Protein AF-A0A914VCF8-F1 (afdb_monomer)

Radius of gyration: 22.9 Å; Cα contacts (8 Å, |Δi|>4): 94; chains: 1; bounding box: 58×42×64 Å

Organism: NCBI:txid2011161

InterPro domains:
  IPR024862 Transient receptor potential cation channel subfamily V [PTHR10582] (2-176)

Solvent-accessible surface area (backbone atoms only — not comparable to full-atom values): 9846 Å² total; per-residue (Å²): 114,66,70,60,54,53,52,53,53,48,51,51,31,52,50,52,52,50,54,50,54,49,49,36,68,75,69,32,64,72,60,46,53,53,51,36,70,76,34,56,66,65,42,50,52,52,52,34,33,52,48,54,56,47,33,53,52,32,55,76,66,72,37,65,72,64,25,54,55,44,50,53,53,36,53,54,48,48,54,61,50,53,53,60,60,44,43,78,40,89,82,48,16,66,56,45,56,49,53,49,48,47,48,66,63,48,48,48,55,52,49,54,54,49,51,54,51,44,54,57,50,16,55,54,52,44,57,52,49,67,66,61,74,76,93,52,97,82,68,51,55,91,78,76,51,55,98,50,84,46,73,67,56,25,37,54,51,47,50,43,41,74,71,71,53,46,65,70,58,52,53,62,62,70,77,107

pLDDT: mean 84.3, std 9.74, range [53.97, 95.31]

Foldseek 3Di:
DVVVVLVVLLVVLVVVVVVVVVVCVVVDPVVSVVVCVVCVLVVLVNVLSVLSVVLVVCVVVVNVVVSVVSVVVSVVSVVLNVLVVLLPDPVCNVVSVVVVCCCPPPVVVVVVVVLVVLLVVLVVVLVVQVPDDDPDPPDDCVPPPTLDDDSVSSSVLSVCVVVVVCVVVVVSVVVD

Mean predicted aligned error: 8.61 Å

Structure (mmCIF, N/CA/C/O backbone):
data_AF-A0A914VCF8-F1
#
_entry.id   AF-A0A914VCF8-F1
#
loop_
_atom_site.group_PDB
_atom_site.id
_atom_site.type_symbol
_atom_site.label_atom_id
_atom_site.label_alt_id
_atom_site.label_comp_id
_atom_site.label_asym_id
_atom_site.label_entity_id
_atom_site.label_seq_id
_atom_site.pdbx_PDB_ins_code
_atom_site.Cartn_x
_atom_site.Cartn_y
_atom_site.Cartn_z
_atom_site.occupancy
_atom_site.B_iso_or_equiv
_atom_site.auth_seq_id
_atom_site.auth_comp_id
_atom_site.auth_asym_id
_atom_site.auth_atom_id
_atom_site.pdbx_PDB_model_num
ATOM 1 N N . MET A 1 1 ? -10.966 -28.518 5.181 1.00 76.31 1 MET A N 1
ATOM 2 C CA . MET A 1 1 ? -10.633 -27.580 6.281 1.00 76.31 1 MET A CA 1
ATOM 3 C C . MET A 1 1 ? -10.326 -26.173 5.765 1.00 76.31 1 MET A C 1
ATOM 5 O O . MET A 1 1 ? -10.927 -25.227 6.249 1.00 76.31 1 MET A O 1
ATOM 9 N N . GLN A 1 2 ? -9.482 -26.024 4.739 1.00 81.50 2 GLN A N 1
ATOM 10 C CA . GLN A 1 2 ? -9.091 -24.720 4.179 1.00 81.50 2 GLN A CA 1
ATOM 11 C C . GLN A 1 2 ? -10.266 -23.882 3.631 1.00 81.50 2 GLN A C 1
ATOM 13 O O . GLN A 1 2 ? -10.389 -22.710 3.971 1.00 81.50 2 GLN A O 1
ATOM 18 N N . ALA A 1 3 ? -11.202 -24.484 2.886 1.00 84.62 3 ALA A N 1
ATOM 19 C CA . ALA A 1 3 ? -12.387 -23.778 2.371 1.00 84.62 3 ALA A CA 1
ATOM 20 C C . ALA A 1 3 ? -13.259 -23.147 3.478 1.00 84.62 3 ALA A C 1
ATOM 22 O O . ALA A 1 3 ? -13.784 -22.050 3.311 1.00 84.62 3 ALA A O 1
ATOM 23 N N . PHE A 1 4 ? -13.365 -23.811 4.633 1.00 91.69 4 PHE A N 1
ATOM 24 C CA . PHE A 1 4 ? -14.093 -23.281 5.786 1.00 91.69 4 PHE A CA 1
ATOM 25 C C . PHE A 1 4 ? -13.415 -22.027 6.353 1.00 91.69 4 PHE A C 1
ATOM 27 O O . PHE A 1 4 ? -14.090 -21.044 6.638 1.00 91.69 4 PHE A O 1
ATOM 34 N N . MET A 1 5 ? -12.080 -22.028 6.454 1.00 90.44 5 MET A N 1
ATOM 35 C CA . MET A 1 5 ? -11.313 -20.869 6.924 1.00 90.44 5 MET A CA 1
ATOM 36 C C . MET A 1 5 ? -11.478 -19.665 5.989 1.00 90.44 5 MET A C 1
ATOM 38 O O . MET A 1 5 ? -11.740 -18.563 6.465 1.00 90.44 5 MET A O 1
ATOM 42 N N . HIS A 1 6 ? -11.408 -19.877 4.670 1.00 88.12 6 HIS A N 1
ATOM 43 C CA . HIS A 1 6 ? -11.644 -18.811 3.691 1.00 88.12 6 HIS A CA 1
ATOM 44 C C . HIS A 1 6 ? -13.049 -18.215 3.816 1.00 88.12 6 HIS A C 1
ATOM 46 O O . HIS A 1 6 ? -13.193 -16.995 3.828 1.00 88.12 6 HIS A O 1
ATOM 52 N N . LEU A 1 7 ? -14.078 -19.054 3.972 1.00 90.88 7 LEU A N 1
ATOM 53 C CA . LEU A 1 7 ? -15.457 -18.590 4.136 1.00 90.88 7 LEU A CA 1
ATOM 54 C C . LEU A 1 7 ? -15.637 -17.766 5.420 1.00 90.88 7 LEU A C 1
ATOM 56 O O . LEU A 1 7 ? -16.326 -16.749 5.412 1.00 90.88 7 LEU A O 1
ATOM 60 N N . LEU A 1 8 ? -14.983 -18.172 6.511 1.00 93.50 8 LEU A N 1
ATOM 61 C CA . LEU A 1 8 ? -15.028 -17.472 7.796 1.00 93.50 8 LEU A CA 1
ATOM 62 C C . LEU A 1 8 ? -14.353 -16.093 7.703 1.00 93.50 8 LEU A C 1
ATOM 64 O O . LEU A 1 8 ? -14.919 -15.095 8.151 1.00 93.50 8 LEU A O 1
ATOM 68 N N . VAL A 1 9 ? -13.184 -16.016 7.056 1.00 92.44 9 VAL A N 1
ATOM 69 C CA . VAL A 1 9 ? -12.470 -14.751 6.804 1.00 92.44 9 VAL A CA 1
ATOM 70 C C . VAL A 1 9 ? -13.279 -13.833 5.885 1.00 92.44 9 VAL A C 1
ATOM 72 O O . VAL A 1 9 ? -13.413 -12.643 6.175 1.00 92.44 9 VAL A O 1
ATOM 75 N N . LEU A 1 10 ? -13.877 -14.378 4.822 1.00 93.31 10 LEU A N 1
ATOM 76 C CA . LEU A 1 10 ? -14.739 -13.633 3.905 1.00 93.31 10 LEU A CA 1
ATOM 77 C C . LEU A 1 10 ? -15.967 -13.059 4.622 1.00 93.31 10 LEU A C 1
ATOM 79 O O . LEU A 1 10 ? -16.264 -11.875 4.480 1.00 93.31 10 LEU A O 1
ATOM 83 N N . LEU A 1 11 ? -16.666 -13.878 5.414 1.00 94.69 11 LEU A N 1
ATOM 84 C CA . LEU A 1 11 ? -17.826 -13.445 6.195 1.00 94.69 11 LEU A CA 1
ATOM 85 C C . LEU A 1 11 ? -17.454 -12.342 7.186 1.00 94.69 11 LEU A C 1
ATOM 87 O O . LEU A 1 11 ? -18.174 -11.351 7.291 1.00 94.69 11 LEU A O 1
ATOM 91 N N . GLY A 1 12 ? -16.316 -12.476 7.872 1.00 93.19 12 GLY A N 1
ATOM 92 C CA . GLY A 1 12 ? -15.802 -11.442 8.768 1.00 93.19 12 GLY A CA 1
ATOM 93 C C . GLY A 1 12 ? -15.500 -10.129 8.038 1.00 93.19 12 GLY A C 1
ATOM 94 O O . GLY A 1 12 ? -15.917 -9.060 8.489 1.00 93.19 12 GLY A O 1
ATOM 95 N N . ALA A 1 13 ? -14.833 -10.201 6.882 1.00 94.19 13 ALA A N 1
ATOM 96 C CA . ALA A 1 13 ? -14.516 -9.032 6.065 1.00 94.19 13 ALA A CA 1
ATOM 97 C C . ALA A 1 13 ? -15.780 -8.344 5.521 1.00 94.19 13 ALA A C 1
ATOM 99 O O . ALA A 1 13 ? -15.915 -7.126 5.640 1.00 94.19 13 ALA A O 1
ATOM 100 N N . LEU A 1 14 ? -16.735 -9.112 4.987 1.00 94.81 14 LEU A N 1
ATOM 101 C CA . LEU A 1 14 ? -18.021 -8.596 4.512 1.00 94.81 14 LEU A CA 1
ATOM 102 C C . LEU A 1 14 ? -18.837 -7.979 5.650 1.00 94.81 14 LEU A C 1
ATOM 104 O O . LEU A 1 14 ? -19.370 -6.884 5.490 1.00 94.81 14 LEU A O 1
ATOM 108 N N . GLY A 1 15 ? -18.893 -8.633 6.812 1.00 95.31 15 GLY A N 1
ATOM 109 C CA . GLY A 1 15 ? -19.574 -8.111 7.996 1.00 95.31 15 GLY A CA 1
ATOM 110 C C . GLY A 1 15 ? -19.017 -6.755 8.429 1.00 95.31 15 GLY A C 1
ATOM 111 O O . GLY A 1 15 ? -19.782 -5.813 8.643 1.00 95.31 15 GLY A O 1
ATOM 112 N N . TYR A 1 16 ? -17.689 -6.618 8.472 1.00 94.00 16 TYR A N 1
ATOM 113 C CA . TYR A 1 16 ? -17.042 -5.347 8.801 1.00 94.00 16 TYR A CA 1
ATOM 114 C C . TYR A 1 16 ? -17.297 -4.262 7.740 1.00 94.00 16 TYR A C 1
ATOM 116 O O . TYR A 1 16 ? -17.598 -3.117 8.081 1.00 94.00 16 TYR A O 1
ATOM 124 N N . LEU A 1 17 ? -17.237 -4.605 6.447 1.00 93.88 17 LEU A N 1
ATOM 125 C CA . LEU A 1 17 ? -17.539 -3.665 5.360 1.00 93.88 17 LEU A CA 1
ATOM 126 C C . LEU A 1 17 ? -18.999 -3.199 5.381 1.00 93.88 17 LEU A C 1
ATOM 128 O O . LEU A 1 17 ? -19.271 -2.026 5.113 1.00 93.88 17 LEU A O 1
ATOM 132 N N . LEU A 1 18 ? -19.936 -4.082 5.728 1.00 94.25 18 LEU A N 1
ATOM 133 C CA . LEU A 1 18 ? -21.344 -3.731 5.891 1.00 94.25 18 LEU A CA 1
ATOM 134 C C . LEU A 1 18 ? -21.542 -2.783 7.072 1.00 94.25 18 LEU A C 1
ATOM 136 O O . LEU A 1 18 ? -22.126 -1.717 6.880 1.00 94.25 18 LEU A O 1
ATOM 140 N N . GLN A 1 19 ? -21.007 -3.116 8.254 1.00 93.12 19 GLN A N 1
ATOM 141 C CA . GLN A 1 19 ? -21.036 -2.233 9.430 1.00 93.12 19 GLN A CA 1
ATOM 142 C C . GLN A 1 19 ? -20.513 -0.842 9.079 1.00 93.12 19 GLN A C 1
ATOM 144 O O . GLN A 1 19 ? -21.158 0.171 9.339 1.00 93.12 19 GLN A O 1
ATOM 149 N N . MET A 1 20 ? -19.382 -0.799 8.384 1.00 89.81 20 MET A N 1
ATOM 150 C CA . MET A 1 20 ? -18.782 0.453 7.979 1.00 89.81 20 MET A CA 1
ATOM 151 C C . MET A 1 20 ? -19.606 1.212 6.924 1.00 89.81 20 MET A C 1
ATOM 153 O O . MET A 1 20 ? -19.684 2.439 6.960 1.00 89.81 20 MET A O 1
ATOM 157 N N . SER A 1 21 ? -20.255 0.508 6.000 1.00 89.81 21 SER A N 1
ATOM 158 C CA . SER A 1 21 ? -21.166 1.123 5.031 1.00 89.81 21 SER A CA 1
ATOM 159 C C . SER A 1 21 ? -22.382 1.754 5.715 1.00 89.81 21 SER A C 1
ATOM 161 O O . SER A 1 21 ? -22.836 2.817 5.288 1.00 89.81 21 SER A O 1
ATOM 163 N N . PHE A 1 22 ? -22.890 1.142 6.789 1.00 92.12 22 PHE A N 1
ATOM 164 C CA . PHE A 1 22 ? -23.945 1.725 7.621 1.00 92.12 22 PHE A CA 1
ATOM 165 C C . PHE A 1 22 ? -23.452 2.946 8.403 1.00 92.12 22 PHE A C 1
ATOM 167 O O . PHE A 1 22 ? -24.114 3.982 8.368 1.00 92.12 22 PHE A O 1
ATOM 174 N N . ASP A 1 23 ? -22.265 2.880 9.010 1.00 88.88 23 ASP A N 1
ATOM 175 C CA . ASP A 1 23 ? -21.651 4.028 9.691 1.00 88.88 23 ASP A CA 1
ATOM 176 C C . ASP A 1 23 ? -21.494 5.229 8.748 1.00 88.88 23 ASP A C 1
ATOM 178 O O . ASP A 1 23 ? -21.820 6.360 9.109 1.00 88.88 23 ASP A O 1
ATOM 182 N N . ILE A 1 24 ? -21.046 4.998 7.508 1.00 91.31 24 ILE A N 1
ATOM 183 C CA . ILE A 1 24 ? -20.905 6.057 6.497 1.00 91.31 24 ILE A CA 1
ATOM 184 C C . ILE A 1 24 ? -22.262 6.686 6.156 1.00 91.31 24 ILE A C 1
ATOM 186 O O . ILE A 1 24 ? -22.338 7.904 5.968 1.00 91.31 24 ILE A O 1
ATOM 190 N N . LYS A 1 25 ? -23.324 5.875 6.060 1.00 90.62 25 LYS A N 1
ATOM 191 C CA . LYS A 1 25 ? -24.684 6.359 5.777 1.00 90.62 25 LYS A CA 1
ATOM 192 C C . LYS A 1 25 ? -25.241 7.195 6.930 1.00 90.62 25 LYS A C 1
ATOM 194 O O . LYS A 1 25 ? -25.837 8.232 6.663 1.00 90.62 25 LYS A O 1
ATOM 199 N N . ASN A 1 26 ? -25.005 6.786 8.177 1.00 90.94 26 ASN A N 1
ATOM 200 C CA . ASN A 1 26 ? -25.537 7.471 9.358 1.00 90.94 26 ASN A CA 1
ATOM 201 C C . ASN A 1 26 ? -24.761 8.746 9.725 1.00 90.94 26 ASN A C 1
ATOM 203 O O . ASN A 1 26 ? -25.364 9.739 10.116 1.00 90.94 26 ASN A O 1
ATOM 207 N N . VAL A 1 27 ? -23.430 8.733 9.609 1.00 90.31 27 VAL A N 1
ATOM 208 C CA . VAL A 1 27 ? -22.558 9.851 10.024 1.00 90.31 27 VAL A CA 1
ATOM 209 C C . VAL A 1 27 ? -22.339 10.869 8.895 1.00 90.31 27 VAL A C 1
ATOM 211 O O . VAL A 1 27 ? -22.088 12.048 9.142 1.00 90.31 27 VAL A O 1
ATOM 214 N N . GLY A 1 28 ? -22.429 10.425 7.640 1.00 87.88 28 GLY A N 1
ATOM 215 C CA . GLY A 1 28 ? -22.142 11.233 6.459 1.00 87.88 28 GLY A CA 1
ATOM 216 C C . GLY A 1 28 ? -20.683 11.128 5.994 1.00 87.88 28 GLY A C 1
ATOM 217 O O . GLY A 1 28 ? -19.730 11.097 6.778 1.00 87.88 28 GLY A O 1
ATOM 218 N N . LYS A 1 29 ? -20.494 11.107 4.666 1.00 84.62 29 LYS A N 1
ATOM 219 C CA . LYS A 1 29 ? -19.211 10.787 4.007 1.00 84.62 29 LYS A CA 1
ATOM 220 C C . LYS A 1 29 ? -18.051 11.698 4.425 1.00 84.62 29 LYS A C 1
ATOM 222 O O . LYS A 1 29 ? -16.955 11.211 4.683 1.00 84.62 29 LYS A O 1
ATOM 227 N N . ARG A 1 30 ? -18.272 13.015 4.507 1.00 84.75 30 ARG A N 1
ATOM 228 C CA . ARG A 1 30 ? -17.204 13.993 4.790 1.00 84.75 30 ARG A CA 1
ATOM 229 C C . ARG A 1 30 ? -16.643 13.839 6.204 1.00 84.75 30 ARG A C 1
ATOM 231 O O . ARG A 1 30 ? -15.429 13.834 6.387 1.00 84.75 30 ARG A O 1
ATOM 238 N N . LEU A 1 31 ? -17.527 13.677 7.186 1.00 83.75 31 LEU A N 1
ATOM 239 C CA . LEU A 1 31 ? -17.143 13.500 8.585 1.00 83.75 31 LEU A CA 1
ATOM 240 C C . LEU A 1 31 ? -16.465 12.139 8.795 1.00 83.75 31 LEU A C 1
ATOM 242 O O . LEU A 1 31 ? -15.485 12.035 9.531 1.00 83.75 31 LEU A O 1
ATOM 246 N N . TYR A 1 32 ? -16.930 11.120 8.068 1.00 84.19 32 TYR A N 1
ATOM 247 C CA . TYR A 1 32 ? -16.305 9.807 8.065 1.00 84.19 32 TYR A CA 1
ATOM 248 C C . TYR A 1 32 ? -14.858 9.844 7.545 1.00 84.19 32 TYR A C 1
ATOM 250 O O . TYR A 1 32 ? -13.956 9.333 8.206 1.00 84.19 32 TYR A O 1
ATOM 258 N N . PHE A 1 33 ? -14.605 10.489 6.400 1.00 84.06 33 PHE A N 1
ATOM 259 C CA . PHE A 1 33 ? -13.246 10.631 5.857 1.00 84.06 33 PHE A CA 1
A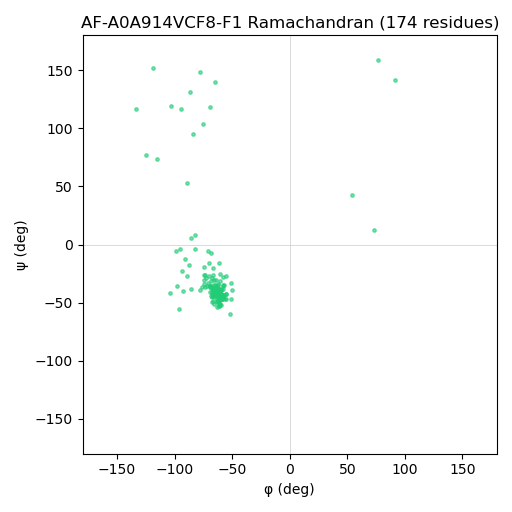TOM 260 C C . PHE A 1 33 ? -12.321 11.420 6.791 1.00 84.06 33 PHE A C 1
ATOM 262 O O . PHE A 1 33 ? -11.157 11.055 6.954 1.00 84.06 33 PHE A O 1
ATOM 269 N N . LEU A 1 34 ? -12.843 12.450 7.464 1.00 85.00 34 LEU A N 1
ATOM 270 C CA . LEU A 1 34 ? -12.081 13.194 8.466 1.00 85.00 34 LEU A CA 1
ATOM 271 C C . LEU A 1 34 ? -11.711 12.308 9.670 1.00 85.00 34 LEU A C 1
ATOM 273 O O . LEU A 1 34 ? -10.563 12.311 10.112 1.00 85.00 34 LEU A O 1
ATOM 277 N N . SER A 1 35 ? -12.652 11.490 10.153 1.00 83.56 35 SER A N 1
ATOM 278 C CA . SER A 1 35 ? -12.403 10.501 11.211 1.00 83.56 35 SER A CA 1
ATOM 279 C C . SER A 1 35 ? -11.369 9.451 10.783 1.00 83.56 35 SER A C 1
ATOM 281 O O . SER A 1 35 ? -10.482 9.090 11.558 1.00 83.56 35 SER A O 1
ATOM 283 N N . LEU A 1 36 ? -11.426 9.008 9.524 1.00 80.62 36 LEU A N 1
ATOM 284 C CA . LEU A 1 36 ? -10.486 8.043 8.960 1.00 80.62 36 LEU A CA 1
ATOM 285 C C . LEU A 1 36 ? -9.058 8.607 8.885 1.00 80.62 36 LEU A C 1
ATOM 287 O O . LEU A 1 36 ? -8.107 7.905 9.223 1.00 80.62 36 LEU A O 1
ATOM 291 N N . SER A 1 37 ? -8.915 9.888 8.527 1.00 78.31 37 SER A N 1
ATOM 292 C CA . SER A 1 37 ? -7.625 10.589 8.529 1.00 78.31 37 SER A CA 1
ATOM 293 C C . SER A 1 37 ? -7.045 10.759 9.938 1.00 78.31 37 SER A C 1
ATOM 295 O O . SER A 1 37 ? -5.826 10.778 10.097 1.00 78.31 37 SER A O 1
ATOM 297 N N . GLY A 1 38 ? -7.897 10.872 10.963 1.00 78.75 38 GLY A N 1
ATOM 298 C CA . GLY A 1 38 ? -7.475 10.954 12.365 1.00 78.75 38 GLY A CA 1
ATOM 299 C C . GLY A 1 38 ? -7.003 9.617 12.948 1.00 78.75 38 GLY A C 1
ATOM 300 O O . GLY A 1 38 ? -6.157 9.596 13.843 1.00 78.75 38 GLY A O 1
ATOM 301 N N . PHE A 1 39 ? -7.492 8.493 12.413 1.00 80.81 39 PHE A N 1
ATOM 302 C CA . PHE A 1 39 ? -7.132 7.143 12.853 1.00 80.81 39 PHE A CA 1
ATOM 303 C C . PHE A 1 39 ? -6.619 6.282 11.686 1.00 80.81 39 PHE A C 1
ATOM 305 O O . PHE A 1 39 ? -7.333 5.382 11.233 1.00 80.81 39 PHE A O 1
ATOM 312 N N . PRO A 1 40 ? -5.364 6.478 11.232 1.00 79.06 40 PRO A N 1
ATOM 313 C CA . PRO A 1 40 ? -4.833 5.736 10.084 1.00 79.06 40 PRO A CA 1
ATOM 314 C C . PRO A 1 40 ? -4.810 4.215 10.294 1.00 79.06 40 PRO A C 1
ATOM 316 O O . PRO A 1 40 ? -4.990 3.470 9.339 1.00 79.06 40 PRO A O 1
ATOM 319 N N . ALA A 1 41 ? -4.746 3.731 11.542 1.00 81.62 41 ALA A N 1
ATOM 320 C CA . ALA A 1 41 ? -5.035 2.337 11.849 1.00 81.62 41 ALA A CA 1
ATOM 321 C C . ALA A 1 41 ? -6.397 1.937 11.265 1.00 81.62 41 ALA A C 1
ATOM 323 O O . ALA A 1 41 ? -6.445 1.046 10.426 1.00 81.62 41 ALA A O 1
ATOM 324 N N . LYS A 1 42 ? -7.518 2.576 11.636 1.00 84.62 42 LYS A N 1
ATOM 325 C CA . LYS A 1 42 ? -8.862 2.241 11.107 1.00 84.62 42 LYS A CA 1
ATOM 326 C C . LYS A 1 42 ? -8.870 2.170 9.571 1.00 84.62 42 LYS A C 1
ATOM 328 O O . LYS A 1 42 ? -9.438 1.218 9.041 1.00 84.62 42 LYS A O 1
ATOM 333 N N . ALA A 1 43 ? -8.156 3.077 8.899 1.00 86.75 43 ALA A N 1
ATOM 334 C CA . ALA A 1 43 ? -7.965 3.063 7.448 1.00 86.75 43 ALA A CA 1
ATOM 335 C C . ALA A 1 43 ? -7.268 1.787 6.942 1.00 86.75 43 ALA A C 1
ATOM 337 O O . ALA A 1 43 ? -7.812 1.108 6.078 1.00 86.75 43 ALA A O 1
ATOM 338 N N . ILE A 1 44 ? -6.123 1.414 7.527 1.00 88.00 44 ILE A N 1
ATOM 339 C CA . ILE A 1 44 ? -5.329 0.238 7.125 1.00 88.00 44 ILE A CA 1
ATOM 340 C C . ILE A 1 44 ? -6.170 -1.047 7.143 1.00 88.00 44 ILE A C 1
ATOM 342 O O . ILE A 1 44 ? -6.109 -1.827 6.204 1.00 88.00 44 ILE A O 1
ATOM 346 N N . PHE A 1 45 ? -7.013 -1.250 8.161 1.00 88.81 45 PHE A N 1
ATOM 347 C CA . PHE A 1 45 ? -7.856 -2.458 8.220 1.00 88.81 45 PHE A CA 1
ATOM 348 C C . PHE A 1 45 ? -9.017 -2.442 7.254 1.00 88.81 45 PHE A C 1
ATOM 350 O O . PHE A 1 45 ? -9.368 -3.496 6.742 1.00 88.81 45 PHE A O 1
ATOM 357 N N . LEU A 1 46 ? -9.603 -1.273 6.980 1.00 90.44 46 LEU A N 1
ATOM 358 C CA . LEU A 1 46 ? -10.566 -1.206 5.890 1.00 90.44 46 LEU A CA 1
ATOM 359 C C . LEU A 1 46 ? -9.907 -1.657 4.590 1.00 90.44 46 LEU A C 1
ATOM 361 O O . LEU A 1 46 ? -10.490 -2.463 3.874 1.00 90.44 46 LEU A O 1
ATOM 365 N N . VAL A 1 47 ? -8.699 -1.163 4.308 1.00 90.81 47 VAL A N 1
ATOM 366 C CA . VAL A 1 47 ? -7.970 -1.545 3.097 1.00 90.81 47 VAL A CA 1
ATOM 367 C C . VAL A 1 47 ? -7.729 -3.056 3.091 1.00 90.81 47 VAL A C 1
ATOM 369 O O . VAL A 1 47 ? -8.006 -3.699 2.084 1.00 90.81 47 VAL A O 1
ATOM 372 N N . SER A 1 48 ? -7.345 -3.651 4.226 1.00 91.44 48 SER A N 1
ATOM 373 C CA . SER A 1 48 ? -7.232 -5.111 4.364 1.00 91.44 48 SER A CA 1
ATOM 374 C C . SER A 1 48 ? -8.541 -5.849 4.062 1.00 91.44 48 SER A C 1
ATOM 376 O O . SER A 1 48 ? -8.522 -6.831 3.330 1.00 91.44 48 SER A O 1
ATOM 378 N N . CYS A 1 49 ? -9.684 -5.391 4.582 1.00 92.00 49 CYS A N 1
ATOM 379 C CA . CYS A 1 49 ? -10.979 -6.030 4.322 1.00 92.00 49 CYS A CA 1
ATOM 380 C C . CYS A 1 49 ? -11.393 -5.929 2.847 1.00 92.00 49 CYS A C 1
ATOM 382 O O . CYS A 1 49 ? -11.943 -6.883 2.303 1.00 92.00 49 CYS A O 1
ATOM 384 N N . VAL A 1 50 ? -11.108 -4.801 2.187 1.00 93.12 50 VAL A N 1
ATOM 385 C CA . VAL A 1 50 ? -11.335 -4.642 0.742 1.00 93.12 50 VAL A CA 1
ATOM 386 C C . VAL A 1 50 ? -10.442 -5.598 -0.054 1.00 93.12 50 VAL A C 1
ATOM 388 O O . VAL A 1 50 ? -10.927 -6.243 -0.980 1.00 93.12 50 VAL A O 1
ATOM 391 N N . LEU A 1 51 ? -9.172 -5.752 0.337 1.00 92.62 51 LEU A N 1
ATOM 392 C CA . LEU A 1 51 ? -8.243 -6.689 -0.303 1.00 92.62 51 LEU A CA 1
ATOM 393 C C . LEU A 1 51 ? -8.688 -8.151 -0.174 1.00 92.62 51 LEU A C 1
ATOM 395 O O . LEU A 1 51 ? -8.517 -8.903 -1.121 1.00 92.62 51 LEU A O 1
ATOM 399 N N . VAL A 1 52 ? -9.313 -8.558 0.937 1.00 92.94 52 VAL A N 1
ATOM 400 C CA . VAL A 1 52 ? -9.877 -9.918 1.089 1.00 92.94 52 VAL A CA 1
ATOM 401 C C . VAL A 1 52 ? -11.010 -10.175 0.092 1.00 92.94 52 VAL A C 1
ATOM 403 O O . VAL A 1 52 ? -11.073 -11.236 -0.535 1.00 92.94 52 VAL A O 1
ATOM 406 N N . VAL A 1 53 ? -11.907 -9.201 -0.084 1.00 92.88 53 VAL A N 1
ATOM 407 C CA . VAL A 1 53 ? -12.976 -9.299 -1.089 1.00 92.88 53 VAL A CA 1
ATOM 408 C C . VAL A 1 53 ? -12.375 -9.341 -2.495 1.00 92.88 53 VAL A C 1
ATOM 410 O O . VAL A 1 53 ? -12.803 -10.145 -3.320 1.00 92.88 53 VAL A O 1
ATOM 413 N N . PHE A 1 54 ? -11.340 -8.537 -2.747 1.00 92.62 54 PHE A N 1
ATOM 414 C CA . PHE A 1 54 ? -10.621 -8.535 -4.018 1.00 92.62 54 PHE A CA 1
ATOM 415 C C . PHE A 1 54 ? -9.903 -9.864 -4.298 1.00 92.62 54 PHE A C 1
ATOM 417 O O . PHE A 1 54 ? -10.049 -10.400 -5.390 1.00 92.62 54 PHE A O 1
ATOM 424 N N . ALA A 1 55 ? -9.224 -10.458 -3.312 1.00 90.88 55 ALA A N 1
ATOM 425 C CA . ALA A 1 55 ? -8.602 -11.780 -3.430 1.00 90.88 55 ALA A CA 1
ATOM 426 C C . ALA A 1 55 ? -9.631 -12.858 -3.799 1.00 90.88 55 ALA A C 1
ATOM 428 O O . ALA A 1 55 ? -9.379 -13.724 -4.630 1.00 90.88 55 ALA A O 1
ATOM 429 N N . THR A 1 56 ? -10.839 -12.758 -3.243 1.00 89.50 56 THR A N 1
ATOM 430 C CA . THR A 1 56 ? -11.933 -13.673 -3.588 1.00 89.50 56 THR A CA 1
ATOM 431 C C . THR A 1 56 ? -12.418 -13.461 -5.023 1.00 89.50 56 THR A C 1
ATOM 433 O O . THR A 1 56 ? -12.708 -14.429 -5.720 1.00 89.50 56 THR A O 1
ATOM 436 N N . ALA A 1 57 ? -12.470 -12.214 -5.498 1.00 90.12 57 ALA A N 1
ATOM 437 C CA . ALA A 1 57 ? -12.785 -11.917 -6.894 1.00 90.12 57 ALA A CA 1
ATOM 438 C C . ALA A 1 57 ? -11.700 -12.439 -7.858 1.00 90.12 57 ALA A C 1
ATOM 440 O O . ALA A 1 57 ? -12.039 -12.987 -8.904 1.00 90.12 57 ALA A O 1
ATOM 441 N N . LEU A 1 58 ? -10.417 -12.342 -7.489 1.00 90.06 58 LEU A N 1
ATOM 442 C CA . LEU A 1 58 ? -9.301 -12.916 -8.256 1.00 90.06 58 LEU A CA 1
ATOM 443 C C . LEU A 1 58 ? -9.397 -14.440 -8.359 1.00 90.06 58 LEU A C 1
ATOM 445 O O . LEU A 1 58 ? -9.176 -15.004 -9.429 1.00 90.06 58 LEU A O 1
ATOM 449 N N . ARG A 1 59 ? -9.819 -15.098 -7.277 1.00 87.06 59 ARG A N 1
ATOM 450 C CA . ARG A 1 59 ? -10.076 -16.539 -7.269 1.00 87.06 59 ARG A CA 1
ATOM 451 C C . ARG A 1 59 ? -11.198 -16.939 -8.230 1.00 87.06 59 ARG A C 1
ATOM 453 O O . ARG A 1 59 ? -11.094 -17.958 -8.905 1.00 87.06 59 ARG A O 1
ATOM 460 N N . LEU A 1 60 ? -12.257 -16.129 -8.333 1.00 88.00 60 LEU A N 1
ATOM 461 C CA . LEU A 1 60 ? -13.325 -16.337 -9.325 1.00 88.00 60 LEU A CA 1
ATOM 462 C C . LEU A 1 60 ? -12.837 -16.129 -10.767 1.00 88.00 60 LEU A C 1
ATOM 464 O O . LEU A 1 60 ? -13.398 -16.717 -11.686 1.00 88.00 60 LEU A O 1
ATOM 468 N N . ALA A 1 61 ? -11.798 -15.317 -10.959 1.00 91.25 61 ALA A N 1
ATOM 469 C CA . ALA A 1 61 ? -11.152 -15.085 -12.247 1.00 91.25 61 ALA A CA 1
ATOM 470 C C . ALA A 1 61 ? -10.055 -16.119 -12.587 1.00 91.25 61 ALA A C 1
ATOM 472 O O . ALA A 1 61 ? -9.380 -15.952 -13.600 1.00 91.25 61 ALA A O 1
ATOM 473 N N . CYS A 1 62 ? -9.877 -17.170 -11.771 1.00 90.69 62 CYS A 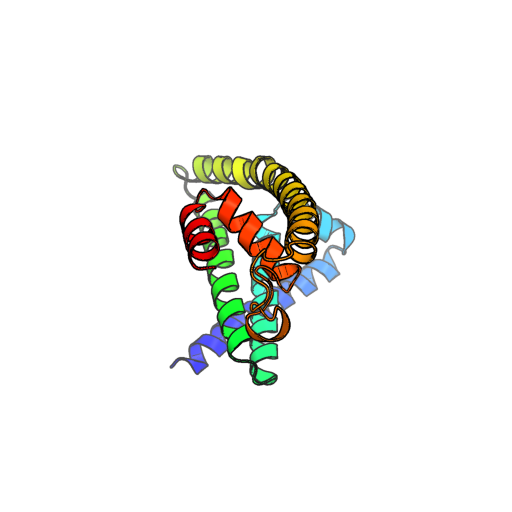N 1
ATOM 474 C CA . CYS A 1 62 ? -8.856 -18.215 -11.938 1.00 90.69 62 CYS A CA 1
ATOM 475 C C . CYS A 1 62 ? -7.424 -17.667 -12.072 1.00 90.69 62 CYS A C 1
ATOM 477 O O . CYS A 1 62 ? -6.652 -18.124 -12.914 1.00 90.69 62 CYS A O 1
ATOM 479 N N . LEU A 1 63 ? -7.075 -16.666 -11.255 1.00 91.25 63 LEU A N 1
ATOM 480 C CA . LEU A 1 63 ? -5.772 -16.005 -11.303 1.00 91.25 63 LEU A CA 1
ATOM 481 C C . LEU A 1 63 ? -4.972 -16.238 -10.011 1.00 91.25 63 LEU A C 1
ATOM 483 O O . LEU A 1 63 ? -4.815 -15.340 -9.182 1.00 91.25 63 LEU A O 1
ATOM 487 N N . ASP A 1 64 ? -4.460 -17.462 -9.866 1.00 88.25 64 ASP A N 1
ATOM 488 C CA . ASP A 1 64 ? -3.862 -17.976 -8.623 1.00 88.25 64 ASP A CA 1
ATOM 489 C C . ASP A 1 64 ? -2.635 -17.165 -8.159 1.00 88.25 64 ASP A C 1
ATOM 491 O O . ASP A 1 64 ? -2.500 -16.846 -6.980 1.00 88.25 64 ASP A O 1
ATOM 495 N N . TYR A 1 65 ? -1.778 -16.726 -9.089 1.00 90.12 65 TYR A N 1
ATOM 496 C CA . TYR A 1 65 ? -0.582 -15.940 -8.751 1.00 90.12 65 TYR A CA 1
ATOM 497 C C . TYR A 1 65 ? -0.918 -14.608 -8.058 1.00 90.12 65 TYR A C 1
ATOM 499 O O . TYR A 1 65 ? -0.303 -14.243 -7.055 1.00 90.12 65 TYR A O 1
ATOM 507 N N . LEU A 1 66 ? -1.910 -13.868 -8.571 1.00 90.12 66 LEU A N 1
ATOM 508 C CA . LEU A 1 66 ? -2.317 -12.602 -7.952 1.00 90.12 66 LEU A CA 1
ATOM 509 C C . LEU A 1 66 ? -3.074 -12.830 -6.641 1.00 90.12 66 LEU A C 1
ATOM 511 O O . LEU A 1 66 ? -3.012 -11.974 -5.753 1.00 90.12 66 LEU A O 1
ATOM 515 N N . GLU A 1 67 ? -3.775 -13.961 -6.504 1.00 90.19 67 GLU A N 1
ATOM 516 C CA . GLU A 1 67 ? -4.417 -14.356 -5.249 1.00 90.19 67 GLU A CA 1
ATOM 517 C C . GLU A 1 67 ? -3.366 -14.490 -4.136 1.00 90.19 67 GLU A C 1
ATOM 519 O O . GLU A 1 67 ? -3.492 -13.833 -3.098 1.00 90.19 67 GLU A O 1
ATOM 524 N N . ASP A 1 68 ? -2.302 -15.261 -4.373 1.00 90.81 68 ASP A N 1
ATOM 525 C CA . ASP A 1 68 ? -1.243 -15.513 -3.389 1.00 90.81 68 ASP A CA 1
ATOM 526 C C . ASP A 1 68 ? -0.535 -14.224 -2.955 1.00 90.81 68 ASP A C 1
ATOM 528 O O . ASP A 1 68 ? -0.378 -13.956 -1.758 1.00 90.81 68 ASP A O 1
ATOM 532 N N . VAL A 1 69 ? -0.180 -13.365 -3.915 1.00 92.50 69 VAL A N 1
ATOM 533 C CA . VAL A 1 69 ? 0.422 -12.053 -3.626 1.00 92.50 69 VAL A CA 1
ATOM 534 C C . VAL A 1 69 ? -0.519 -11.198 -2.771 1.00 92.50 69 VAL A C 1
ATOM 536 O O . VAL A 1 69 ? -0.092 -10.568 -1.799 1.00 92.50 69 VAL A O 1
ATOM 539 N N . THR A 1 70 ? -1.817 -11.203 -3.081 1.00 92.25 70 THR A N 1
ATOM 540 C CA . THR A 1 70 ? -2.814 -10.435 -2.324 1.00 92.25 70 THR A CA 1
ATOM 541 C C . THR A 1 70 ? -2.972 -10.962 -0.894 1.00 92.25 70 THR A C 1
ATOM 543 O O . THR A 1 70 ? -3.075 -10.162 0.043 1.00 92.25 70 THR A O 1
ATOM 546 N N . TRP A 1 71 ? -2.931 -12.282 -0.684 1.00 91.38 71 TRP A N 1
ATOM 547 C CA . TRP A 1 71 ? -2.966 -12.885 0.655 1.00 91.38 71 TRP A CA 1
ATOM 548 C C . TRP A 1 71 ? -1.761 -12.493 1.507 1.00 91.38 71 TRP A C 1
ATOM 550 O O . TRP A 1 71 ? -1.932 -12.153 2.681 1.00 91.38 71 TRP A O 1
ATOM 560 N N . ILE A 1 72 ? -0.558 -12.476 0.930 1.00 92.88 72 ILE A N 1
ATOM 561 C CA . ILE A 1 72 ? 0.659 -12.050 1.637 1.00 92.88 72 ILE A CA 1
ATOM 562 C C . ILE A 1 72 ? 0.517 -10.596 2.109 1.00 92.88 72 ILE A C 1
ATOM 564 O O . ILE A 1 72 ? 0.769 -10.285 3.278 1.00 92.88 72 ILE A O 1
ATOM 568 N N . ILE A 1 73 ? 0.036 -9.709 1.232 1.00 91.50 73 ILE A N 1
ATOM 569 C CA . ILE A 1 73 ? -0.208 -8.297 1.564 1.00 91.50 73 ILE A CA 1
ATOM 570 C C . ILE A 1 73 ? -1.258 -8.172 2.679 1.00 91.50 73 ILE A C 1
ATOM 572 O O . ILE A 1 73 ? -1.081 -7.389 3.617 1.00 91.50 73 ILE A O 1
ATOM 576 N N . PHE A 1 74 ? -2.334 -8.962 2.624 1.00 91.69 74 PHE A N 1
ATOM 577 C CA . PHE A 1 74 ? -3.356 -8.996 3.672 1.00 91.69 74 PHE A CA 1
ATOM 578 C C . PHE A 1 74 ? -2.776 -9.380 5.042 1.00 91.69 74 PHE A C 1
ATOM 580 O O . PHE A 1 74 ? -3.062 -8.704 6.039 1.00 91.69 74 PHE A O 1
ATOM 587 N N . VAL A 1 75 ? -1.947 -10.427 5.108 1.00 90.81 75 VAL A N 1
ATOM 588 C CA . VAL A 1 75 ? -1.310 -10.872 6.359 1.00 90.81 75 VAL A CA 1
ATOM 589 C C . VAL A 1 75 ? -0.423 -9.765 6.930 1.00 90.81 75 VAL A C 1
ATOM 591 O O . VAL A 1 75 ? -0.514 -9.456 8.122 1.00 90.81 75 VAL A O 1
ATOM 594 N N . LEU A 1 76 ? 0.361 -9.098 6.079 1.00 91.06 76 LEU A N 1
ATOM 595 C CA . LEU A 1 76 ? 1.241 -8.003 6.484 1.00 91.06 76 LEU A CA 1
ATOM 596 C C . LEU A 1 76 ? 0.458 -6.795 7.029 1.00 91.06 76 LEU A C 1
ATOM 598 O O . LEU A 1 76 ? 0.782 -6.268 8.095 1.00 91.06 76 LEU A O 1
ATOM 602 N N . LEU A 1 77 ? -0.626 -6.391 6.363 1.00 88.44 77 LEU A N 1
ATOM 603 C CA . LEU A 1 77 ? -1.495 -5.310 6.844 1.00 88.44 77 LEU A CA 1
ATOM 604 C C . LEU A 1 77 ? -2.202 -5.674 8.163 1.00 88.44 77 LEU A C 1
ATOM 606 O O . LEU A 1 77 ? -2.399 -4.818 9.031 1.00 88.44 77 LEU A O 1
ATOM 610 N N . THR A 1 78 ? -2.556 -6.948 8.343 1.00 86.94 78 THR A N 1
ATOM 611 C CA . THR A 1 78 ? -3.184 -7.441 9.576 1.00 86.94 78 THR A CA 1
ATOM 612 C C . THR A 1 78 ? -2.186 -7.470 10.741 1.00 86.94 78 THR A C 1
ATOM 614 O O . THR A 1 78 ? -2.552 -7.145 11.871 1.00 86.94 78 THR A O 1
ATOM 617 N N . ALA A 1 79 ? -0.901 -7.735 10.489 1.00 87.25 79 ALA A N 1
ATOM 618 C CA . ALA A 1 79 ? 0.154 -7.605 11.499 1.00 87.25 79 ALA A CA 1
ATOM 619 C C . ALA A 1 79 ? 0.241 -6.174 12.064 1.00 87.25 79 ALA A C 1
ATOM 621 O O . ALA A 1 79 ? 0.264 -5.974 13.282 1.00 87.25 79 ALA A O 1
ATOM 622 N N . VAL A 1 80 ? 0.164 -5.159 11.194 1.00 84.62 80 VAL A N 1
ATOM 623 C CA . VAL A 1 80 ? 0.119 -3.743 11.609 1.00 84.62 80 VAL A CA 1
ATOM 624 C C . VAL A 1 80 ? -1.105 -3.456 12.487 1.00 84.62 80 VAL A C 1
ATOM 626 O O . VAL A 1 80 ? -1.063 -2.624 13.397 1.00 84.62 80 VAL A O 1
ATOM 629 N N . LYS A 1 81 ? -2.207 -4.175 12.266 1.00 84.69 81 LYS A N 1
ATOM 630 C CA . LYS A 1 81 ? -3.423 -4.060 13.070 1.00 84.69 81 LYS A CA 1
ATOM 631 C C . LYS A 1 81 ? -3.317 -4.649 14.462 1.00 84.69 81 LYS A C 1
ATOM 633 O O . LYS A 1 81 ? -3.857 -4.053 15.393 1.00 84.69 81 LYS A O 1
ATOM 638 N N . PHE A 1 82 ? -2.592 -5.746 14.627 1.00 85.94 82 PHE A N 1
ATOM 639 C CA . PHE A 1 82 ? -2.314 -6.293 15.951 1.00 85.94 82 PHE A CA 1
ATOM 640 C C . PHE A 1 82 ? -1.569 -5.292 16.840 1.00 85.94 82 PHE A C 1
ATOM 642 O O . PHE A 1 82 ? -1.942 -5.121 18.001 1.00 85.94 82 PHE A O 1
ATOM 649 N N . LEU A 1 83 ? -0.624 -4.529 16.277 1.00 84.44 83 LEU A N 1
ATOM 650 C CA . LEU A 1 83 ? 0.070 -3.467 17.014 1.00 84.44 83 LEU A CA 1
ATOM 651 C C . LEU A 1 83 ? -0.900 -2.414 17.569 1.00 84.44 83 LEU A C 1
ATOM 653 O O . LEU A 1 83 ? -0.705 -1.927 18.680 1.00 84.44 83 LEU A O 1
ATOM 657 N N . PHE A 1 84 ? -1.990 -2.101 16.861 1.00 82.00 84 PHE A N 1
ATOM 658 C CA . PHE A 1 84 ? -3.003 -1.169 17.363 1.00 82.00 84 PHE A CA 1
ATOM 659 C C . PHE A 1 84 ? -3.718 -1.693 18.617 1.00 82.00 84 PHE A C 1
ATOM 661 O O . PHE A 1 84 ? -3.993 -0.911 19.529 1.00 82.00 84 PHE A O 1
ATOM 668 N N . PHE A 1 85 ? -3.988 -2.998 18.703 1.00 84.25 85 PHE A N 1
ATOM 669 C CA . PHE A 1 85 ? -4.599 -3.592 19.896 1.00 84.25 85 PHE A CA 1
ATOM 670 C C . PHE A 1 85 ? -3.655 -3.563 21.103 1.00 84.25 85 PHE A C 1
ATOM 672 O O . PHE A 1 85 ? -4.108 -3.342 22.227 1.00 84.25 85 PHE A O 1
ATOM 679 N N . CYS A 1 86 ? -2.338 -3.645 20.877 1.00 85.81 86 CYS A N 1
ATOM 680 C CA . CYS A 1 86 ? -1.339 -3.498 21.936 1.00 85.81 86 CYS A CA 1
ATOM 681 C C . CYS A 1 86 ? -1.371 -2.119 22.626 1.00 85.81 86 CYS A C 1
ATOM 683 O O . CYS A 1 86 ? -0.857 -1.979 23.737 1.00 85.81 86 CYS A O 1
ATOM 685 N N . ARG A 1 87 ? -2.032 -1.111 22.029 1.00 84.94 87 ARG A N 1
ATOM 686 C CA . ARG A 1 87 ? -2.262 0.201 22.655 1.00 84.94 87 ARG A CA 1
ATOM 687 C C . ARG A 1 87 ? -3.028 0.117 23.982 1.00 84.94 87 ARG A C 1
ATOM 689 O O . ARG A 1 87 ? -2.862 0.996 24.821 1.00 84.94 87 ARG A O 1
ATOM 696 N N . GLY A 1 88 ? -3.868 -0.905 24.169 1.00 85.31 88 GLY A N 1
ATOM 697 C CA . GLY A 1 88 ? -4.685 -1.075 25.377 1.00 85.31 88 GLY A CA 1
ATOM 698 C C . GLY A 1 88 ? -3.895 -1.444 26.639 1.00 85.31 88 GLY A C 1
ATOM 699 O O . GLY A 1 88 ? -4.410 -1.290 27.743 1.00 85.31 88 GLY A O 1
ATOM 700 N N . PHE A 1 89 ? -2.645 -1.899 26.504 1.00 89.81 89 PHE A N 1
ATOM 701 C CA . PHE A 1 89 ? -1.811 -2.270 27.647 1.00 89.81 89 PHE A CA 1
ATOM 702 C C . PHE A 1 89 ? -1.071 -1.057 28.213 1.00 89.81 89 PHE A C 1
ATOM 704 O O . PHE A 1 89 ? -0.389 -0.338 27.485 1.00 89.81 89 PHE A O 1
ATOM 711 N N . LYS A 1 90 ? -1.131 -0.871 29.537 1.00 87.56 90 LYS A N 1
ATOM 712 C CA . LYS A 1 90 ? -0.535 0.284 30.236 1.00 87.56 90 LYS A CA 1
ATOM 713 C C . LYS A 1 90 ? 0.975 0.442 29.982 1.00 87.56 90 LYS A C 1
ATOM 715 O O . LYS A 1 90 ? 1.450 1.566 29.875 1.00 87.56 90 LYS A O 1
ATOM 720 N N . THR A 1 91 ? 1.707 -0.664 29.844 1.00 89.06 91 THR A N 1
ATOM 721 C CA . THR A 1 91 ? 3.169 -0.667 29.634 1.00 89.06 91 THR A CA 1
ATOM 722 C C . THR A 1 91 ? 3.565 -0.528 28.158 1.00 89.06 91 THR A C 1
ATOM 724 O O . THR A 1 91 ? 4.526 0.164 27.842 1.00 89.06 91 THR A O 1
ATOM 727 N N . VAL A 1 92 ? 2.819 -1.153 27.239 1.00 89.06 92 VAL A N 1
ATOM 728 C CA . VAL A 1 92 ? 3.169 -1.238 25.801 1.00 89.06 92 VAL A CA 1
ATOM 729 C C . VAL A 1 92 ? 2.522 -0.115 24.981 1.00 89.06 92 VAL A C 1
ATOM 731 O O . VAL A 1 92 ? 3.022 0.267 23.923 1.00 89.06 92 VAL A O 1
ATOM 734 N N . GLY A 1 93 ? 1.434 0.473 25.478 1.00 87.56 93 GLY A N 1
ATOM 735 C CA . GLY A 1 93 ? 0.681 1.503 24.771 1.00 87.56 93 GLY A CA 1
ATOM 736 C C . GLY A 1 93 ? 1.492 2.745 24.389 1.00 87.56 93 GLY A C 1
ATOM 737 O O . GLY A 1 93 ? 1.424 3.150 23.224 1.00 87.56 93 GLY A O 1
ATOM 738 N N . PRO A 1 94 ? 2.305 3.329 25.293 1.00 89.62 94 PRO A N 1
ATOM 739 C CA . PRO A 1 94 ? 3.170 4.459 24.952 1.00 89.62 94 PRO A CA 1
ATOM 740 C C . PRO A 1 94 ? 4.183 4.130 23.846 1.00 89.62 94 PRO A C 1
ATOM 742 O O . PRO A 1 94 ? 4.385 4.945 22.946 1.00 89.62 94 PRO A O 1
ATOM 745 N N . PHE A 1 95 ? 4.759 2.924 23.865 1.00 87.94 95 PHE A N 1
ATOM 746 C CA . PHE A 1 95 ? 5.713 2.460 22.854 1.00 87.94 95 PHE A CA 1
ATOM 747 C C . PHE A 1 95 ? 5.070 2.361 21.464 1.00 87.94 95 PHE A C 1
ATOM 749 O O . PHE A 1 95 ? 5.587 2.924 20.499 1.00 87.94 95 PHE A O 1
ATOM 756 N N . VAL A 1 96 ? 3.892 1.734 21.363 1.00 87.62 96 VAL A N 1
ATOM 757 C CA . VAL A 1 96 ? 3.154 1.620 20.090 1.00 87.62 96 VAL A CA 1
ATOM 758 C C . VAL A 1 96 ? 2.803 2.999 19.534 1.00 87.62 96 VAL A C 1
ATOM 760 O O . VAL A 1 96 ? 2.926 3.233 18.334 1.00 87.62 96 VAL A O 1
ATOM 763 N N . LEU A 1 97 ? 2.383 3.937 20.389 1.00 86.44 97 LEU A N 1
ATOM 764 C CA . LEU A 1 97 ? 2.058 5.300 19.965 1.00 86.44 97 LEU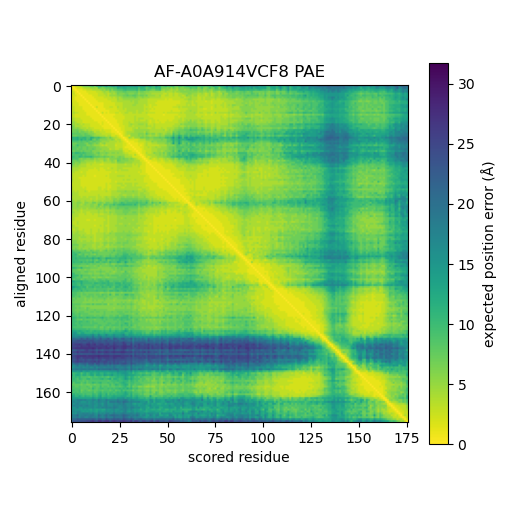 A CA 1
ATOM 765 C C . LEU A 1 97 ? 3.284 6.068 19.454 1.00 86.44 97 LEU A C 1
ATOM 767 O O . LEU A 1 97 ? 3.146 6.873 18.532 1.00 86.44 97 LEU A O 1
ATOM 771 N N . MET A 1 98 ? 4.467 5.839 20.031 1.00 89.62 98 MET A N 1
ATOM 772 C CA . MET A 1 98 ? 5.721 6.403 19.524 1.00 89.62 98 MET A CA 1
ATOM 773 C C . MET A 1 98 ? 6.094 5.805 18.166 1.00 89.62 98 MET A C 1
ATOM 775 O O . MET A 1 98 ? 6.308 6.562 17.222 1.00 89.62 98 MET A O 1
ATOM 779 N N . LEU A 1 99 ? 6.074 4.475 18.034 1.00 87.62 99 LEU A N 1
ATOM 780 C CA . LEU A 1 99 ? 6.322 3.778 16.768 1.00 87.62 99 LEU A CA 1
ATOM 781 C C . LEU A 1 99 ? 5.367 4.263 15.674 1.00 87.62 99 LEU A C 1
ATOM 783 O O . LEU A 1 99 ? 5.785 4.567 14.562 1.00 87.62 99 LEU A O 1
ATOM 787 N N . TYR A 1 100 ? 4.091 4.436 16.008 1.00 82.88 100 TYR A N 1
ATOM 788 C CA . TYR A 1 100 ? 3.102 4.953 15.075 1.00 82.88 100 TYR A CA 1
ATOM 789 C C . TYR A 1 100 ? 3.423 6.362 14.570 1.00 82.88 100 TYR A C 1
ATOM 791 O O . TYR A 1 100 ? 3.243 6.661 13.390 1.00 82.88 100 TYR A O 1
ATOM 799 N N . LYS A 1 101 ? 3.913 7.238 15.455 1.00 84.12 101 LYS A N 1
ATOM 800 C CA . LYS A 1 101 ? 4.350 8.586 15.074 1.00 84.12 101 LYS A CA 1
ATOM 801 C C . LYS A 1 101 ? 5.566 8.535 14.154 1.00 84.12 101 LYS A C 1
ATOM 803 O O . LYS A 1 101 ? 5.581 9.289 13.188 1.00 84.12 101 LYS A O 1
ATOM 808 N N . ILE A 1 102 ? 6.524 7.646 14.419 1.00 87.62 102 ILE A N 1
ATOM 809 C CA . ILE A 1 102 ? 7.699 7.442 13.558 1.00 87.62 102 ILE A CA 1
ATOM 810 C C . ILE A 1 102 ? 7.248 6.975 12.167 1.00 87.62 102 ILE A C 1
ATOM 812 O O . ILE A 1 102 ? 7.579 7.608 11.169 1.00 87.62 102 ILE A O 1
ATOM 816 N N . ILE A 1 103 ? 6.405 5.940 12.084 1.00 84.69 103 ILE A N 1
ATOM 817 C CA . ILE A 1 103 ? 5.948 5.397 10.796 1.00 84.69 103 ILE A CA 1
ATOM 818 C C . ILE A 1 103 ? 5.133 6.427 10.001 1.00 84.69 103 ILE A C 1
ATOM 820 O O . ILE A 1 103 ? 5.433 6.708 8.843 1.00 84.69 103 ILE A O 1
ATOM 824 N N . VAL A 1 104 ? 4.086 7.001 10.599 1.00 80.62 104 VAL A N 1
ATOM 825 C CA . VAL A 1 104 ? 3.147 7.849 9.846 1.00 80.62 104 VAL A CA 1
ATOM 826 C C . VAL A 1 104 ? 3.751 9.208 9.502 1.00 80.62 104 VAL A C 1
ATOM 828 O O . VAL A 1 104 ? 3.454 9.751 8.443 1.00 80.62 104 VAL A O 1
ATOM 831 N N . ARG A 1 105 ? 4.563 9.800 10.384 1.00 78.50 105 ARG A N 1
ATOM 832 C CA . ARG A 1 105 ? 5.067 11.165 10.174 1.00 78.50 105 ARG A CA 1
ATOM 833 C C . ARG A 1 105 ? 6.418 11.200 9.473 1.00 78.50 105 ARG A C 1
ATOM 835 O O . ARG A 1 105 ? 6.623 12.084 8.645 1.00 78.50 105 ARG A O 1
ATOM 842 N N . ASP A 1 106 ? 7.317 10.290 9.827 1.00 85.81 106 ASP A N 1
ATOM 843 C CA . ASP A 1 106 ? 8.711 10.327 9.382 1.00 85.81 106 ASP A CA 1
ATOM 844 C C . ASP A 1 106 ? 8.920 9.422 8.161 1.00 85.81 106 ASP A C 1
ATOM 846 O O . ASP A 1 106 ? 9.259 9.900 7.075 1.00 85.81 106 ASP A O 1
ATOM 850 N N . LEU A 1 107 ? 8.564 8.134 8.280 1.00 86.81 107 LEU A N 1
ATOM 851 C CA . LEU A 1 107 ? 8.765 7.170 7.193 1.00 86.81 107 LEU A CA 1
ATOM 852 C C . LEU A 1 107 ? 7.940 7.485 5.945 1.00 86.81 107 LEU A C 1
ATOM 854 O O . LEU A 1 107 ? 8.472 7.357 4.851 1.00 86.81 107 LEU A O 1
ATOM 858 N N . LEU A 1 108 ? 6.677 7.920 6.057 1.00 84.50 108 LEU A N 1
ATOM 859 C CA . LEU A 1 108 ? 5.876 8.245 4.863 1.00 84.50 108 LEU A CA 1
ATOM 860 C C . LEU A 1 108 ? 6.470 9.404 4.055 1.00 84.50 108 LEU A C 1
ATOM 862 O O . LEU A 1 108 ? 6.495 9.348 2.828 1.00 84.50 108 LEU A O 1
ATOM 866 N N . ARG A 1 109 ? 6.970 10.449 4.725 1.00 89.31 109 ARG A N 1
ATOM 867 C CA . ARG A 1 109 ? 7.598 11.583 4.036 1.00 89.31 109 ARG A CA 1
ATOM 868 C C . ARG A 1 109 ? 8.904 11.155 3.376 1.00 89.31 109 ARG A C 1
ATOM 870 O O . ARG A 1 109 ? 9.136 11.503 2.220 1.00 89.31 109 ARG A O 1
ATOM 877 N N . PHE A 1 110 ? 9.722 10.395 4.100 1.00 90.81 110 PHE A N 1
ATOM 878 C CA . PHE A 1 110 ? 10.958 9.830 3.574 1.00 90.81 110 PHE A CA 1
ATOM 879 C C . PHE A 1 110 ? 10.690 8.927 2.363 1.00 90.81 110 PHE A C 1
ATOM 881 O O . PHE A 1 110 ? 11.312 9.100 1.320 1.00 90.81 110 PHE A O 1
ATOM 888 N N . PHE A 1 111 ? 9.699 8.040 2.464 1.00 90.81 111 PHE A N 1
ATOM 889 C CA . PHE A 1 111 ? 9.304 7.111 1.411 1.00 90.81 111 PHE A CA 1
ATOM 890 C C . PHE A 1 111 ? 8.839 7.831 0.143 1.00 90.81 111 PHE A C 1
ATOM 892 O O . PHE A 1 111 ? 9.264 7.467 -0.945 1.00 90.81 111 PHE A O 1
ATOM 899 N N . ILE A 1 112 ? 8.031 8.892 0.258 1.00 92.88 112 ILE A N 1
ATOM 900 C CA . ILE A 1 112 ? 7.587 9.668 -0.912 1.00 92.88 112 ILE A CA 1
ATOM 901 C C . ILE A 1 112 ? 8.780 10.304 -1.639 1.00 92.88 112 ILE A C 1
ATOM 903 O O . ILE A 1 112 ? 8.872 10.203 -2.861 1.00 92.88 112 ILE A O 1
ATOM 907 N N . ILE A 1 113 ? 9.702 10.941 -0.904 1.00 94.50 113 ILE A N 1
ATOM 908 C CA . ILE A 1 113 ? 10.905 11.551 -1.497 1.00 94.50 113 ILE A CA 1
ATOM 909 C C . ILE A 1 113 ? 11.774 10.468 -2.149 1.00 94.50 113 ILE A C 1
ATOM 911 O O . ILE A 1 113 ? 12.225 10.638 -3.280 1.00 94.50 113 ILE A O 1
ATOM 915 N N . TYR A 1 114 ? 11.950 9.336 -1.468 1.00 93.69 114 TYR A N 1
ATOM 916 C CA . TYR A 1 114 ? 12.672 8.180 -1.984 1.00 93.69 114 TYR A CA 1
ATOM 917 C C . TYR A 1 114 ? 12.054 7.641 -3.285 1.00 93.69 114 TYR A C 1
ATOM 919 O O . TYR A 1 114 ? 12.775 7.457 -4.260 1.00 93.69 114 TYR A O 1
ATOM 927 N N . CYS A 1 115 ? 10.728 7.477 -3.366 1.00 92.94 115 CYS A N 1
ATOM 928 C CA . CYS A 1 115 ? 10.054 7.045 -4.593 1.00 92.94 115 CYS A CA 1
ATOM 929 C C . CYS A 1 115 ? 10.301 8.002 -5.765 1.00 92.94 115 CYS A C 1
ATOM 931 O O . CYS A 1 115 ? 10.576 7.544 -6.871 1.00 92.94 115 CYS A O 1
ATOM 933 N N . VAL A 1 116 ? 10.233 9.320 -5.540 1.00 94.62 116 VAL A N 1
ATOM 934 C CA . VAL A 1 116 ? 10.503 10.319 -6.592 1.00 94.62 116 VAL A CA 1
ATOM 935 C C . VAL A 1 116 ? 11.944 10.208 -7.094 1.00 94.62 116 VAL A C 1
ATOM 937 O O . VAL A 1 116 ? 12.173 10.225 -8.303 1.00 94.62 116 VAL A O 1
ATOM 940 N N . ILE A 1 117 ? 12.901 10.047 -6.177 1.00 92.88 117 ILE A N 1
ATOM 941 C CA . ILE A 1 117 ? 14.319 9.854 -6.496 1.00 92.88 117 ILE A CA 1
ATOM 942 C C . ILE A 1 117 ? 14.511 8.574 -7.323 1.00 92.88 117 ILE A C 1
ATOM 944 O O . ILE A 1 117 ? 15.062 8.642 -8.419 1.00 92.88 117 ILE A O 1
ATOM 948 N N . VAL A 1 118 ? 14.010 7.426 -6.855 1.00 92.25 118 VAL A N 1
ATOM 949 C CA . VAL A 1 118 ? 14.167 6.132 -7.543 1.00 92.25 118 VAL A CA 1
ATOM 950 C C . VAL A 1 118 ? 13.522 6.151 -8.927 1.00 92.25 118 VAL A C 1
ATOM 952 O O . VAL A 1 118 ? 14.138 5.690 -9.884 1.00 92.25 118 VAL A O 1
ATOM 955 N N . ILE A 1 119 ? 12.323 6.725 -9.075 1.00 92.50 119 ILE A N 1
ATOM 956 C CA . ILE A 1 119 ? 11.672 6.854 -10.385 1.00 92.50 119 ILE A CA 1
ATOM 957 C C . ILE A 1 119 ? 12.522 7.729 -11.313 1.00 92.50 119 ILE A C 1
ATOM 959 O O . ILE A 1 119 ? 12.812 7.307 -12.430 1.00 92.50 119 ILE A O 1
ATOM 963 N N . GLY A 1 120 ? 12.978 8.901 -10.860 1.00 92.88 120 GLY A N 1
ATOM 964 C CA . GLY A 1 120 ? 13.804 9.797 -11.674 1.00 92.88 120 GLY A CA 1
ATOM 965 C C . GLY A 1 120 ? 15.108 9.145 -12.140 1.00 92.88 120 GLY A C 1
ATOM 966 O O . GLY A 1 120 ? 15.433 9.178 -13.327 1.00 92.88 120 GLY A O 1
ATOM 967 N N . PHE A 1 121 ? 15.818 8.481 -11.227 1.00 90.25 121 PHE A N 1
ATOM 968 C CA . PHE A 1 121 ? 17.049 7.772 -11.562 1.00 90.25 121 PHE A CA 1
ATOM 969 C C . PHE A 1 121 ? 16.801 6.535 -12.436 1.00 90.25 121 PHE A C 1
ATOM 971 O O . PHE A 1 121 ? 17.590 6.288 -13.343 1.00 90.25 121 PHE A O 1
ATOM 978 N N . SER A 1 122 ? 15.697 5.800 -12.250 1.00 90.75 122 SER A N 1
ATOM 979 C CA . SER A 1 122 ? 15.363 4.642 -13.096 1.00 90.75 122 SER A CA 1
ATOM 980 C C . SER A 1 122 ? 15.213 5.018 -14.575 1.00 90.75 122 SER A C 1
ATOM 982 O O . SER A 1 122 ? 15.688 4.285 -15.437 1.00 90.75 122 SER A O 1
ATOM 984 N N . GLN A 1 123 ? 14.632 6.189 -14.876 1.00 90.56 123 GLN A N 1
ATOM 985 C CA . GLN A 1 123 ? 14.487 6.677 -16.253 1.00 90.56 123 GLN A CA 1
ATOM 986 C C . GLN A 1 123 ? 15.836 7.057 -16.872 1.00 90.56 123 GLN A C 1
ATOM 988 O O . GLN A 1 123 ? 16.093 6.748 -18.033 1.00 90.56 123 GLN A O 1
ATOM 993 N N . ALA A 1 124 ? 16.718 7.702 -16.101 1.00 88.81 124 ALA A N 1
ATOM 994 C CA . ALA A 1 124 ? 18.067 8.020 -16.564 1.00 88.81 124 ALA A CA 1
ATOM 995 C C . ALA A 1 124 ? 18.867 6.741 -16.868 1.00 88.81 124 ALA A C 1
ATOM 997 O O . ALA A 1 124 ? 19.495 6.645 -17.921 1.00 88.81 124 ALA A O 1
ATOM 998 N N . PHE A 1 125 ? 18.782 5.740 -15.987 1.00 84.44 125 PHE A N 1
ATOM 999 C CA . PHE A 1 125 ? 19.427 4.437 -16.165 1.00 84.44 125 PHE A CA 1
ATOM 1000 C C . PHE A 1 125 ? 18.887 3.670 -17.379 1.00 84.44 125 PHE A C 1
ATOM 1002 O O . PHE A 1 125 ? 19.680 3.126 -18.144 1.00 84.44 125 PHE A O 1
ATOM 1009 N N . TYR A 1 126 ? 17.571 3.695 -17.610 1.00 86.56 126 TYR A N 1
ATOM 1010 C CA . TYR A 1 126 ? 16.954 3.110 -18.804 1.00 86.56 126 TYR A CA 1
ATOM 1011 C C . TYR A 1 126 ? 17.548 3.690 -20.100 1.00 86.56 126 TYR A C 1
ATOM 1013 O O . TYR A 1 126 ? 17.945 2.948 -20.993 1.00 86.56 126 TYR A O 1
ATOM 1021 N N . ILE A 1 127 ? 17.688 5.020 -20.187 1.00 85.12 127 ILE A N 1
ATOM 1022 C CA . ILE A 1 127 ? 18.231 5.691 -21.382 1.00 85.12 127 ILE A CA 1
ATOM 1023 C C . ILE A 1 127 ? 19.715 5.360 -21.603 1.00 85.12 127 ILE A C 1
ATOM 1025 O O . ILE A 1 127 ? 20.136 5.209 -22.752 1.00 85.12 127 ILE A O 1
ATOM 1029 N N . ILE A 1 128 ? 20.508 5.261 -20.530 1.00 83.38 128 ILE A N 1
ATOM 1030 C CA . ILE A 1 128 ? 21.941 4.934 -20.608 1.00 83.38 128 ILE A CA 1
ATOM 1031 C C . ILE A 1 128 ? 22.136 3.533 -21.195 1.00 83.38 128 ILE A C 1
ATOM 1033 O O . ILE A 1 128 ? 22.889 3.379 -22.154 1.00 83.38 128 ILE A O 1
ATOM 1037 N N . PHE A 1 129 ? 21.425 2.532 -20.671 1.00 76.50 129 PHE A N 1
ATOM 1038 C CA . PHE A 1 129 ? 21.562 1.149 -21.136 1.00 76.50 129 PHE A CA 1
ATOM 1039 C C . PHE A 1 129 ? 20.929 0.897 -22.504 1.00 76.50 129 PHE A C 1
ATOM 1041 O O . PHE A 1 129 ? 21.420 0.051 -23.242 1.00 76.50 129 PHE A O 1
ATOM 1048 N N . LEU A 1 130 ? 19.915 1.675 -22.893 1.00 74.62 130 LEU A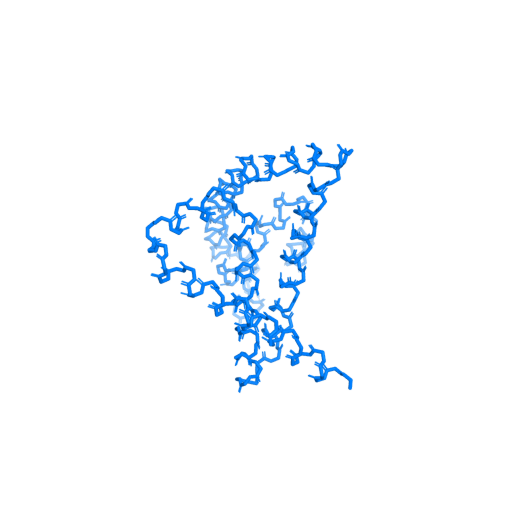 N 1
ATOM 1049 C CA . LEU A 1 130 ? 19.359 1.623 -24.248 1.00 74.62 130 LEU A CA 1
ATOM 1050 C C . LEU A 1 130 ? 20.350 2.127 -25.313 1.00 74.62 130 LEU A C 1
ATOM 1052 O O . LEU A 1 130 ? 20.276 1.724 -26.470 1.00 74.62 130 LEU A O 1
ATOM 1056 N N . ARG A 1 131 ? 21.257 3.041 -24.943 1.00 70.94 131 ARG A N 1
ATOM 1057 C CA . ARG A 1 131 ? 22.2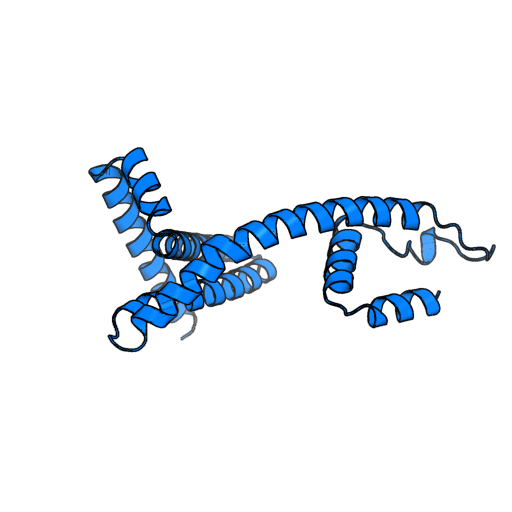64 3.623 -25.848 1.00 70.94 131 ARG A CA 1
ATOM 1058 C C . ARG A 1 131 ? 23.622 2.933 -25.793 1.00 70.94 131 ARG A C 1
ATOM 1060 O O . ARG A 1 131 ? 24.510 3.329 -26.545 1.00 70.94 131 ARG A O 1
ATOM 1067 N N . TYR A 1 132 ? 23.802 1.957 -24.911 1.00 72.50 132 TYR A N 1
ATOM 1068 C CA . TYR A 1 132 ? 25.049 1.218 -24.821 1.00 72.50 132 TYR A CA 1
ATOM 1069 C C . TYR A 1 132 ? 25.221 0.349 -26.071 1.00 72.50 132 TYR A C 1
ATOM 1071 O O . TYR A 1 132 ? 24.391 -0.514 -26.354 1.00 72.50 132 TYR A O 1
ATOM 1079 N N . GLN A 1 133 ? 26.282 0.610 -26.832 1.00 62.00 133 GLN A N 1
ATOM 1080 C CA . GLN A 1 133 ? 26.681 -0.207 -27.969 1.00 62.00 133 GLN A CA 1
ATOM 1081 C C . GLN A 1 133 ? 27.882 -1.052 -27.524 1.00 62.00 133 GLN A C 1
ATOM 1083 O O . GLN A 1 133 ? 28.887 -0.467 -27.121 1.00 62.00 133 GLN A O 1
ATOM 1088 N N . PRO A 1 134 ? 27.784 -2.391 -27.544 1.00 62.16 134 PRO A N 1
ATOM 1089 C CA . PRO A 1 134 ? 28.913 -3.248 -27.217 1.00 62.16 134 PRO A CA 1
ATOM 1090 C C . PRO A 1 134 ? 30.018 -3.071 -28.266 1.00 62.16 134 PRO A C 1
ATOM 1092 O O . PRO A 1 134 ? 29.734 -2.955 -29.459 1.00 62.16 134 PRO A O 1
ATOM 1095 N N . ASP A 1 135 ? 31.274 -3.050 -27.816 1.00 60.78 135 ASP A N 1
ATOM 1096 C CA . ASP A 1 135 ? 32.463 -2.905 -28.676 1.00 60.78 135 ASP A CA 1
ATOM 1097 C C . ASP A 1 135 ? 32.742 -4.160 -29.536 1.00 60.78 135 ASP A C 1
ATOM 1099 O O . ASP A 1 135 ? 33.623 -4.144 -30.399 1.00 60.78 135 ASP A O 1
ATOM 1103 N N . ASP A 1 136 ? 31.989 -5.246 -29.331 1.00 61.62 136 ASP A N 1
ATOM 1104 C CA . ASP A 1 136 ? 32.160 -6.522 -30.023 1.00 61.62 136 ASP A CA 1
ATOM 1105 C C . ASP A 1 136 ? 31.232 -6.619 -31.260 1.00 61.62 136 ASP A C 1
ATOM 1107 O O . ASP A 1 136 ? 30.005 -6.615 -31.115 1.00 61.62 136 ASP A O 1
ATOM 1111 N N . PRO A 1 137 ? 31.764 -6.719 -32.496 1.00 60.50 137 PRO A N 1
ATOM 1112 C CA . PRO A 1 137 ? 30.964 -6.732 -33.728 1.00 60.50 137 PRO A CA 1
ATOM 1113 C C . PRO A 1 137 ? 30.104 -7.995 -33.909 1.00 60.50 137 PRO A C 1
ATOM 1115 O O . PRO A 1 137 ? 29.314 -8.060 -34.849 1.00 60.50 137 PRO A O 1
ATOM 1118 N N . THR A 1 138 ? 30.267 -8.995 -33.039 1.00 58.81 138 THR A N 1
ATOM 1119 C CA . THR A 1 138 ? 29.513 -10.260 -33.042 1.00 58.81 138 THR A CA 1
ATOM 1120 C C . THR A 1 138 ? 28.353 -10.271 -32.041 1.00 58.81 138 THR A C 1
ATOM 1122 O O . THR A 1 138 ? 27.593 -11.239 -31.991 1.00 58.81 138 THR A O 1
ATOM 1125 N N . PHE A 1 139 ? 28.215 -9.221 -31.224 1.00 60.91 139 PHE A N 1
ATOM 1126 C CA . PHE A 1 139 ? 27.169 -9.131 -30.211 1.00 60.91 139 PHE A CA 1
ATOM 1127 C C . PHE A 1 139 ? 25.866 -8.617 -30.832 1.00 60.91 139 PHE A C 1
ATOM 1129 O O . PHE A 1 139 ? 25.622 -7.414 -30.955 1.00 60.91 139 PHE A O 1
ATOM 1136 N N . ASP A 1 140 ? 24.997 -9.548 -31.218 1.00 58.19 140 ASP A N 1
ATOM 1137 C CA . ASP A 1 140 ? 23.644 -9.223 -31.651 1.00 58.19 140 ASP A CA 1
ATOM 1138 C C . ASP A 1 140 ? 22.766 -8.880 -30.437 1.00 58.19 140 ASP A C 1
ATOM 1140 O O . 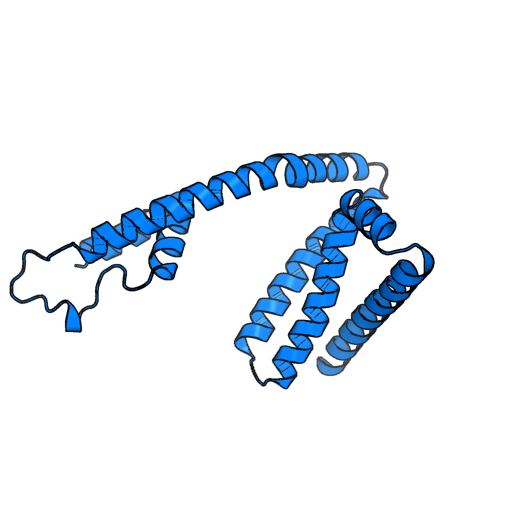ASP A 1 140 ? 22.269 -9.753 -29.721 1.00 58.19 140 ASP A O 1
ATOM 1144 N N . ILE A 1 141 ? 22.503 -7.582 -30.247 1.00 60.16 141 ILE A N 1
ATOM 1145 C CA . ILE A 1 141 ? 21.579 -7.039 -29.229 1.00 60.16 141 ILE A CA 1
ATOM 1146 C C . ILE A 1 141 ? 20.172 -7.666 -29.354 1.00 60.16 141 ILE A C 1
ATOM 1148 O O . ILE A 1 141 ? 19.445 -7.793 -28.371 1.00 60.16 141 ILE A O 1
ATOM 1152 N N . ALA A 1 142 ? 19.798 -8.113 -30.559 1.00 56.72 142 ALA A N 1
ATOM 1153 C CA . ALA A 1 142 ? 18.538 -8.805 -30.828 1.00 56.72 142 ALA A CA 1
ATOM 1154 C C . ALA A 1 142 ? 18.493 -10.264 -30.321 1.00 56.72 142 ALA A C 1
ATOM 1156 O O . ALA A 1 142 ? 17.398 -10.804 -30.176 1.00 56.72 142 ALA A O 1
ATOM 1157 N N . VAL A 1 143 ? 19.646 -10.899 -30.065 1.00 58.53 143 VAL A N 1
ATOM 1158 C CA . VAL A 1 143 ? 19.760 -12.309 -29.636 1.00 58.53 143 VAL A CA 1
ATOM 1159 C C . VAL A 1 143 ? 20.073 -12.422 -28.139 1.00 58.53 143 VAL A C 1
ATOM 1161 O O . VAL A 1 143 ? 19.453 -13.240 -27.465 1.00 58.53 143 VAL A O 1
ATOM 1164 N N . ASN A 1 144 ? 20.971 -11.581 -27.607 1.00 59.09 144 ASN A N 1
ATOM 1165 C CA . ASN A 1 144 ? 21.350 -11.592 -26.182 1.00 59.09 144 ASN A CA 1
ATOM 1166 C C . ASN A 1 144 ? 20.502 -10.664 -25.291 1.00 59.09 144 ASN A C 1
ATOM 1168 O O . ASN A 1 144 ? 20.544 -10.789 -24.068 1.00 59.09 144 ASN A O 1
ATOM 1172 N N . GLY A 1 145 ? 19.705 -9.769 -25.884 1.00 59.78 145 GLY A N 1
ATOM 1173 C CA . GLY A 1 145 ? 18.904 -8.783 -25.157 1.00 59.78 145 GLY A CA 1
ATOM 1174 C C . GLY A 1 145 ? 19.730 -7.603 -24.630 1.00 59.78 145 GLY A C 1
ATOM 1175 O O . GLY A 1 145 ? 20.951 -7.663 -24.498 1.00 59.78 145 GLY A O 1
ATOM 1176 N N . THR A 1 146 ? 19.063 -6.482 -24.349 1.00 63.41 146 THR A N 1
ATOM 1177 C CA . THR A 1 146 ? 19.676 -5.353 -23.638 1.00 63.41 146 THR A CA 1
ATOM 1178 C C . THR A 1 146 ? 19.740 -5.656 -22.140 1.00 63.41 146 THR A C 1
ATOM 1180 O O . THR A 1 146 ? 18.846 -6.302 -21.600 1.00 63.41 146 THR A O 1
ATOM 1183 N N . ILE A 1 147 ? 20.762 -5.136 -21.442 1.00 66.75 147 ILE A N 1
ATOM 1184 C CA . ILE A 1 147 ? 20.925 -5.278 -19.976 1.00 66.75 147 ILE A CA 1
ATOM 1185 C C . ILE A 1 147 ? 19.644 -4.868 -19.239 1.00 66.75 147 ILE A C 1
ATOM 1187 O O . ILE A 1 147 ? 19.316 -5.422 -18.196 1.00 66.75 147 ILE A O 1
ATOM 1191 N N . VAL A 1 148 ? 18.930 -3.891 -19.791 1.00 70.75 148 VAL A N 1
ATOM 1192 C CA . VAL A 1 148 ? 17.641 -3.407 -19.323 1.00 70.75 148 VAL A CA 1
ATOM 1193 C C . VAL A 1 148 ? 16.732 -3.296 -20.538 1.00 70.75 148 VAL A C 1
ATOM 1195 O O . VAL A 1 148 ? 17.008 -2.516 -21.453 1.00 70.75 148 VAL A O 1
ATOM 1198 N N . SER A 1 149 ? 15.664 -4.082 -20.560 1.00 69.75 149 SER A N 1
ATOM 1199 C CA . SER A 1 149 ? 14.685 -4.084 -21.653 1.00 69.75 149 SER A CA 1
ATOM 1200 C C . SER A 1 149 ? 13.458 -3.239 -21.312 1.00 69.75 149 SER A C 1
ATOM 1202 O O . SER A 1 149 ? 12.947 -2.510 -22.161 1.00 69.75 149 SER A O 1
ATOM 1204 N N . ASP A 1 150 ? 13.061 -3.253 -20.036 1.00 81.44 150 ASP A N 1
ATOM 1205 C CA . ASP A 1 150 ? 11.846 -2.612 -19.552 1.00 81.44 150 ASP A CA 1
ATOM 1206 C C . ASP A 1 150 ? 12.096 -1.510 -18.512 1.00 81.44 150 ASP A C 1
ATOM 1208 O O . ASP A 1 150 ? 13.021 -1.526 -17.689 1.00 81.44 150 ASP A O 1
ATOM 1212 N N . ILE A 1 151 ? 11.168 -0.553 -18.479 1.00 84.19 151 ILE A N 1
ATOM 1213 C CA . ILE A 1 151 ? 11.147 0.525 -17.481 1.00 84.19 151 ILE A CA 1
ATOM 1214 C C . ILE A 1 151 ? 11.004 -0.049 -16.062 1.00 84.19 151 ILE A C 1
ATOM 1216 O O . ILE A 1 151 ? 11.629 0.438 -15.119 1.00 84.19 151 ILE A O 1
ATOM 1220 N N . PHE A 1 152 ? 10.193 -1.098 -15.903 1.00 83.50 152 PHE A N 1
ATOM 1221 C CA . PHE A 1 152 ? 9.981 -1.7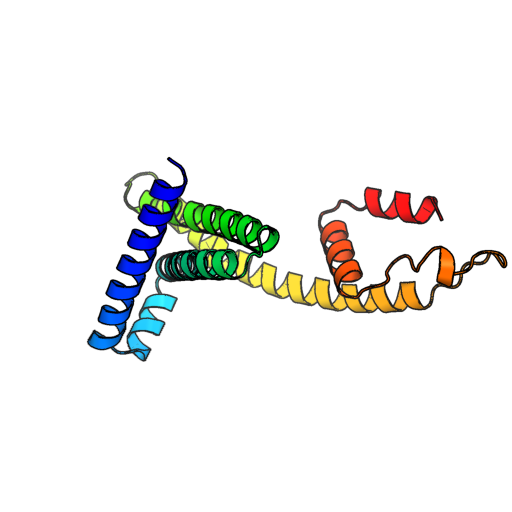39 -14.605 1.00 83.50 152 PHE A CA 1
ATOM 1222 C C . PHE A 1 152 ? 11.233 -2.478 -14.121 1.00 83.50 152 PHE A C 1
ATOM 1224 O O . PHE A 1 152 ? 11.564 -2.413 -12.939 1.00 83.50 152 PHE A O 1
ATOM 1231 N N . GLU A 1 153 ? 11.973 -3.093 -15.043 1.00 84.44 153 GLU A N 1
ATOM 1232 C CA . GLU A 1 153 ? 13.251 -3.743 -14.755 1.00 84.44 153 GLU A CA 1
ATOM 1233 C C . GLU A 1 153 ? 14.309 -2.726 -14.294 1.00 84.44 153 GLU A C 1
ATOM 1235 O O . GLU A 1 153 ? 15.014 -2.946 -13.306 1.00 84.44 153 GLU A O 1
ATOM 1240 N N . SER A 1 154 ? 14.359 -1.556 -14.939 1.00 87.00 154 SER A N 1
ATOM 1241 C CA . SER A 1 154 ? 15.211 -0.430 -14.516 1.00 87.00 154 SER A CA 1
ATOM 1242 C C . SER A 1 154 ? 14.884 0.026 -13.095 1.00 87.00 154 SER A C 1
ATOM 1244 O O . SER A 1 154 ? 15.773 0.309 -12.290 1.00 87.00 154 SER A O 1
ATOM 1246 N N . PHE A 1 155 ? 13.589 0.114 -12.787 1.00 90.62 155 PHE A N 1
ATOM 1247 C CA . PHE A 1 155 ? 13.096 0.552 -11.490 1.00 90.62 155 PHE A CA 1
ATOM 1248 C C . PHE A 1 155 ? 13.459 -0.440 -10.383 1.00 90.62 155 PHE A C 1
ATOM 1250 O O . PHE A 1 155 ? 14.007 -0.027 -9.360 1.00 90.62 155 PHE A O 1
ATOM 1257 N N . SER A 1 156 ? 13.216 -1.739 -10.586 1.00 89.00 156 SER A N 1
ATOM 1258 C CA . SER A 1 156 ? 13.567 -2.762 -9.596 1.00 89.00 156 SER A CA 1
ATOM 1259 C C . SER A 1 156 ? 15.073 -2.830 -9.354 1.00 89.00 156 SER A C 1
ATOM 1261 O O . SER A 1 156 ? 15.499 -2.938 -8.206 1.00 89.00 156 SER A O 1
ATOM 1263 N N . ARG A 1 157 ? 15.895 -2.697 -10.403 1.00 85.56 157 ARG A N 1
ATOM 1264 C CA . ARG A 1 157 ? 17.361 -2.698 -10.274 1.00 85.56 157 ARG A CA 1
ATOM 1265 C C . ARG A 1 157 ? 17.873 -1.464 -9.535 1.00 85.56 157 ARG A C 1
ATOM 1267 O O . ARG A 1 157 ? 18.699 -1.601 -8.641 1.00 85.56 157 ARG A O 1
ATOM 1274 N N . MET A 1 158 ? 17.338 -0.278 -9.830 1.00 88.50 158 MET A N 1
ATOM 1275 C CA . MET A 1 158 ? 17.664 0.949 -9.092 1.00 88.50 158 MET A CA 1
ATOM 1276 C C . MET A 1 158 ? 17.256 0.856 -7.613 1.00 88.50 158 MET A C 1
ATOM 1278 O O . MET A 1 158 ? 17.982 1.301 -6.724 1.00 88.50 158 MET A O 1
ATOM 1282 N N . PHE A 1 159 ? 16.104 0.245 -7.333 1.00 89.88 159 PHE A N 1
ATOM 1283 C CA . PHE A 1 159 ? 15.661 -0.010 -5.968 1.00 89.88 159 PHE A CA 1
ATOM 1284 C C . PHE A 1 159 ? 16.645 -0.925 -5.219 1.00 89.88 159 PHE A C 1
ATOM 1286 O O . PHE A 1 159 ? 17.147 -0.532 -4.167 1.00 89.88 159 PHE A O 1
ATOM 1293 N N . ILE A 1 160 ? 16.990 -2.087 -5.782 1.00 88.75 160 ILE A N 1
ATOM 1294 C CA . ILE A 1 160 ? 17.945 -3.048 -5.193 1.00 88.75 160 ILE A CA 1
ATOM 1295 C C . ILE A 1 160 ? 19.321 -2.402 -4.989 1.00 88.75 160 ILE A C 1
ATOM 1297 O O . ILE A 1 160 ? 19.921 -2.513 -3.921 1.00 88.75 160 ILE A O 1
ATOM 1301 N N . MET A 1 161 ? 19.775 -1.635 -5.978 1.00 85.44 161 MET A N 1
ATOM 1302 C CA . MET A 1 161 ? 21.006 -0.858 -5.921 1.00 85.44 161 MET A CA 1
ATOM 1303 C C . MET A 1 161 ? 21.012 0.096 -4.712 1.00 85.44 161 MET A C 1
ATOM 1305 O O . MET A 1 161 ? 21.955 0.115 -3.928 1.00 85.44 161 MET A O 1
ATOM 1309 N N . SER A 1 162 ? 19.922 0.830 -4.474 1.00 88.06 162 SER A N 1
ATOM 1310 C CA . SER A 1 162 ? 19.818 1.718 -3.306 1.00 88.06 162 SER A CA 1
ATOM 1311 C C . SER A 1 162 ? 19.783 0.989 -1.951 1.00 88.06 162 SER A C 1
ATOM 1313 O O . SER A 1 162 ? 20.088 1.602 -0.928 1.00 88.06 162 SER A O 1
ATOM 1315 N N . LEU A 1 163 ? 19.445 -0.309 -1.934 1.00 88.19 163 LEU A N 1
ATOM 1316 C CA . LEU A 1 163 ? 19.480 -1.171 -0.744 1.00 88.19 163 LEU A CA 1
ATOM 1317 C C . LEU A 1 163 ? 20.878 -1.731 -0.440 1.00 88.19 163 LEU A C 1
ATOM 1319 O O . LEU A 1 163 ? 21.031 -2.531 0.480 1.00 88.19 163 LEU A O 1
ATOM 1323 N N . ASN A 1 164 ? 21.904 -1.260 -1.152 1.00 81.56 164 ASN A N 1
ATOM 1324 C CA . ASN A 1 164 ? 23.296 -1.670 -0.996 1.00 81.56 164 ASN A CA 1
ATOM 1325 C C . ASN A 1 164 ? 23.616 -3.079 -1.529 1.00 81.56 164 ASN A C 1
ATOM 1327 O O . ASN A 1 164 ? 24.715 -3.584 -1.313 1.00 81.56 164 ASN A O 1
ATOM 1331 N N . GLU A 1 165 ? 22.704 -3.691 -2.289 1.00 81.38 165 GLU A N 1
ATOM 1332 C CA . GLU A 1 165 ? 22.932 -4.964 -2.987 1.00 81.38 165 GLU A CA 1
ATOM 1333 C C . GLU A 1 165 ? 23.517 -4.734 -4.389 1.00 81.38 165 GLU A C 1
ATOM 1335 O O . GLU A 1 165 ? 23.009 -5.196 -5.409 1.00 81.38 165 GLU A O 1
ATOM 1340 N N . PHE A 1 166 ? 24.610 -3.972 -4.447 1.00 74.50 166 PHE A N 1
ATOM 1341 C CA . PHE A 1 166 ? 25.268 -3.610 -5.703 1.00 74.50 166 PHE A CA 1
ATOM 1342 C C . PHE A 1 166 ? 25.982 -4.796 -6.375 1.00 74.50 166 PHE A C 1
ATOM 1344 O O . PHE A 1 166 ? 26.132 -4.799 -7.595 1.00 74.50 166 PHE A O 1
ATOM 1351 N N . SER A 1 167 ? 26.426 -5.801 -5.610 1.00 72.19 167 SER A N 1
ATOM 1352 C CA . SER A 1 167 ? 27.269 -6.901 -6.113 1.00 72.19 167 SER A CA 1
ATOM 1353 C C . SER A 1 167 ? 26.584 -7.749 -7.186 1.00 72.19 167 SER A C 1
ATOM 1355 O O . SER A 1 167 ? 27.206 -8.059 -8.195 1.00 72.19 167 SER A O 1
ATOM 1357 N N . VAL A 1 168 ? 25.290 -8.039 -7.016 1.00 72.25 168 VAL A N 1
ATOM 1358 C CA . VAL A 1 168 ? 24.496 -8.844 -7.963 1.00 72.25 168 VAL A CA 1
ATOM 1359 C C . VAL A 1 168 ? 24.420 -8.172 -9.339 1.00 72.25 168 VAL A C 1
ATOM 1361 O O . VAL A 1 168 ? 24.419 -8.839 -10.368 1.00 72.25 168 VAL A O 1
ATOM 1364 N N . PHE A 1 169 ? 24.394 -6.838 -9.372 1.00 70.69 169 PHE A N 1
ATOM 1365 C CA . PHE A 1 169 ? 24.378 -6.077 -10.619 1.00 70.69 169 PHE A CA 1
ATOM 1366 C C . PHE A 1 169 ? 25.758 -6.030 -11.294 1.00 70.69 169 PHE A C 1
ATOM 1368 O O . PHE A 1 169 ? 25.842 -6.087 -12.518 1.00 70.69 169 PHE A O 1
ATOM 1375 N N . TYR A 1 170 ? 26.838 -5.950 -10.509 1.00 74.06 170 TYR A N 1
ATOM 1376 C CA . TYR A 1 170 ? 28.207 -5.961 -11.035 1.00 74.06 170 TYR A CA 1
ATOM 1377 C C . TYR A 1 170 ? 28.584 -7.296 -11.679 1.00 74.06 170 TYR A C 1
ATOM 1379 O O . TYR A 1 170 ? 29.243 -7.290 -12.713 1.00 74.06 170 TYR A O 1
ATOM 1387 N N . GLU A 1 171 ? 28.156 -8.420 -11.105 1.00 77.06 171 GLU A N 1
ATOM 1388 C CA . GLU A 1 171 ? 28.392 -9.749 -11.687 1.00 77.06 171 GLU A CA 1
ATOM 1389 C C . GLU A 1 171 ? 27.741 -9.866 -13.073 1.00 77.06 171 GLU A C 1
ATOM 1391 O O . GLU A 1 171 ? 28.409 -10.223 -14.036 1.00 77.06 171 GLU A O 1
ATOM 1396 N N . GLN A 1 172 ? 26.490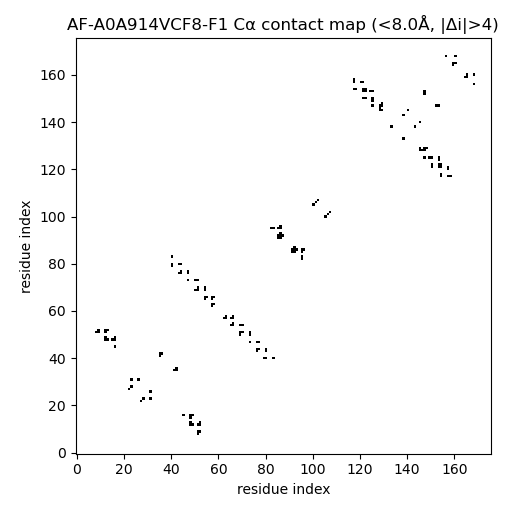 -9.414 -13.217 1.00 70.25 172 GLN A N 1
ATOM 1397 C CA . GLN A 1 172 ? 25.779 -9.411 -14.504 1.00 70.25 172 GLN A CA 1
ATOM 1398 C C . GLN A 1 172 ? 26.418 -8.507 -15.567 1.00 70.25 172 GLN A C 1
ATOM 1400 O O . GLN A 1 172 ? 26.306 -8.784 -16.758 1.00 70.25 172 GLN A O 1
ATOM 1405 N N . LEU A 1 173 ? 27.059 -7.415 -15.146 1.00 69.31 173 LEU A N 1
ATOM 1406 C CA . LEU A 1 173 ? 27.811 -6.525 -16.033 1.00 69.31 173 LEU A CA 1
ATOM 1407 C C . LEU A 1 173 ? 29.143 -7.126 -16.485 1.00 69.31 173 LEU A C 1
ATOM 1409 O O . LEU A 1 173 ? 29.611 -6.773 -17.558 1.00 69.31 173 LEU A O 1
ATOM 1413 N N . ASN A 1 174 ? 29.763 -7.965 -15.656 1.00 71.56 174 ASN A N 1
ATOM 1414 C CA . ASN A 1 174 ? 31.068 -8.566 -15.927 1.00 71.56 174 ASN A CA 1
ATOM 1415 C C . ASN A 1 174 ? 30.965 -9.881 -16.721 1.00 71.56 174 ASN A C 1
ATOM 1417 O O . ASN A 1 174 ? 31.957 -10.329 -17.287 1.00 71.56 174 ASN A O 1
ATOM 1421 N N . ASP A 1 175 ? 29.777 -10.491 -16.744 1.00 66.19 175 ASP A N 1
ATOM 1422 C CA . ASP A 1 175 ? 29.448 -11.671 -17.553 1.00 66.19 175 ASP A CA 1
ATOM 1423 C C . ASP A 1 175 ? 29.079 -11.327 -19.017 1.00 66.19 175 ASP A C 1
ATOM 1425 O O . ASP A 1 175 ? 28.853 -12.239 -19.817 1.00 66.19 175 ASP A O 1
ATOM 1429 N N . CYS A 1 176 ? 29.009 -10.036 -19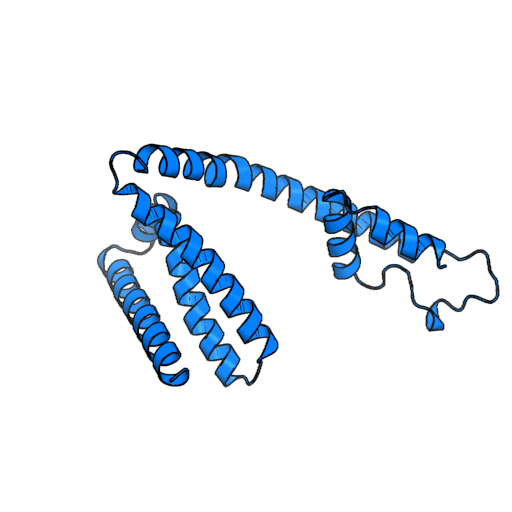.372 1.00 53.97 176 CYS A N 1
ATOM 1430 C CA . CYS A 1 176 ? 28.831 -9.531 -20.742 1.00 53.97 176 CYS A CA 1
ATOM 1431 C C . CYS A 1 176 ? 30.158 -9.023 -21.315 1.00 53.97 176 CYS A C 1
ATOM 1433 O O . CYS A 1 176 ? 30.371 -9.239 -22.528 1.00 53.97 176 CYS A O 1
#

Sequence (176 aa):
MQAFMHLLVLLGALGYLLQMSFDIKNVGKRLYFLSLSGFPAKAIFLVSCVLVVFATALRLACLDYLEDVTWIIFVLLTAVKFLFFCRGFKTVGPFVLMLYKIIVRDLLRFFIIYCVIVIGFSQAFYIIFLRYQPDDPTFDIAVNGTIVSDIFESFSRMFIMSLNEFSVFYEQLNDC

Secondary structure (DSSP, 8-state):
-HHHHHHHHHHHHHHHHHHHHHHHHHH-HHHHHHHHHH-HHHHHHHHHHHHHHHHHHHHHTT-HHHHHHHHHHHHHHHHHHHHHHGGGSTTTHHHHHHHHHIIIIIIHHHHHHHHHHHHHHHHHHHHHHHTPPPS-TT--HHHH--S--SHHHHHHHHHHHHTT--HHHHHHHH--

Nearest PDB structures (foldseek):
  6bwj-assembly1_B  TM=7.339E-01  e=2.120E-03  Oryctolagus cuniculus